Protein AF-A0A8J7N939-F1 (afdb_monomer)

Mean predicted aligned error: 22.47 Å

Radius of gyration: 41.06 Å; Cα contacts (8 Å, |Δi|>4): 136; chains: 1; bounding box: 97×60×114 Å

pLDDT: mean 75.66, std 13.56, range [35.19, 95.88]

Nearest PDB structures (foldseek):
  8to0-assembly1_z3  TM=2.662E-01  e=5.091E+00  Mus musculus

Secondary structure (DSSP, 8-state):
------HHHHHHHHH-THHHHHHHTT-STTHHHHHHHHHHHHH--S-HHHHHHHTTSHHHHHHHHHHHHHHHHHHHHHHHHHHHHHHHHHHHHHHHHHHHHHHHHHHHHHHHHTT-TTTTHHHHHHHHHHHHHHHHHHHHHHHTTS--SS--HHHHHHHHHHHHHHHHHHHHHHHHHHHHHHHHHHHHHHHHHHHHHHHHHHHHHHHHHHHHHHHHHHHHHHHHHHHHSS----------PPP---S----HHHHHHHHHHHHHHS-S-BPP-STTSTT-EETTEEHHHHHHHHTS---HHHHHT--HHHHHHHHHH-

Solvent-accessible surface area (backbone atoms only — not comparable to full-atom values): 18452 Å² total; per-residue (Å²): 122,86,78,81,62,55,68,57,39,52,53,50,28,73,75,41,61,72,49,50,58,47,62,74,67,57,68,53,92,58,52,69,54,54,44,37,52,50,50,31,68,74,62,71,49,93,48,58,72,60,42,56,58,55,48,69,40,68,66,57,39,50,52,50,48,53,59,52,49,53,54,47,54,53,50,52,51,54,41,52,52,52,54,51,48,52,53,50,54,51,50,52,51,53,50,50,54,51,50,5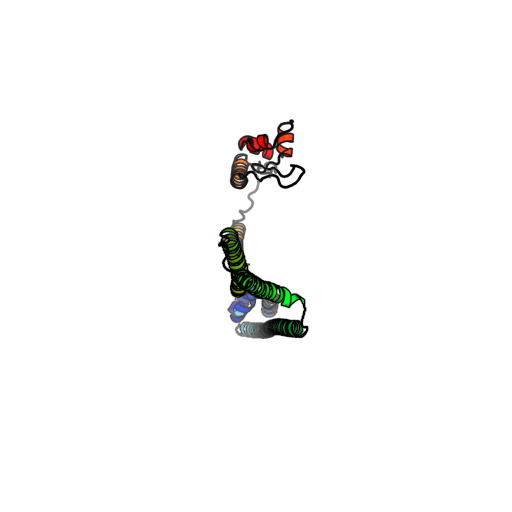0,54,50,51,54,52,50,51,51,53,48,53,63,70,58,62,53,78,72,77,44,49,68,56,51,55,50,49,50,51,53,53,49,48,54,48,53,50,51,51,54,55,57,64,65,71,59,80,96,73,73,85,52,62,65,55,56,49,50,49,53,51,51,52,49,55,48,51,54,57,49,50,52,53,51,47,50,57,57,46,53,65,50,48,50,58,52,47,52,50,50,50,51,48,51,53,51,50,52,53,49,52,54,54,50,51,55,49,52,52,51,50,52,54,53,51,51,43,51,54,51,49,56,51,52,50,57,62,68,69,50,80,82,73,79,88,77,82,89,75,86,82,77,79,93,70,89,64,78,72,81,50,69,69,58,52,51,57,52,52,53,55,51,37,67,73,31,56,66,66,49,78,69,72,64,99,77,62,81,58,30,35,38,57,80,43,39,53,68,59,52,19,63,73,70,74,44,94,64,51,78,68,60,44,72,69,58,48,73,69,58,52,49,51,56,63,69,77,104

Sequence (318 aa):
MPVILPPLVSLAVSLVPGLAKRLADRVLPGVEQKLTDTVQQVLGTDDVVVAEQKLQDPKVAAELRVRLAEIEVEADRVQAEADAKRRADELERFRAEIADMQQARSNMLDLVRAESPLAWGPVAVSLVVVVGFFGTLLYLIQLMRLPESQANTAVIQIVNIAVGALTAGFATVVSFWLGSSDGSRQKDRSAVQAQSAMAQVQAQSARVTREIVSEQTRQTAALLERVVAAPVAPAAATAEAPPITGVRPKDARQFGRCADLVFGQESAAVPLRGADGDGARHLGIPLKMLAAFRGVPVTPEGLQNLTRDEAREILRGN

Foldseek 3Di:
DPCPQQLLRVVLCVLPVLVVVLVVVVLDPCLSVVSQCLLCVLQVDSDNVSSVVSCVPVVSSVVSSVSSVVSSVVSVVSNVVVVVVVVVVVVVVVVVVVVVVVVVVVVVVVVVVVVDPVVCVLVVVLVCLVCVLVVVVVVLVVVVVPDDDDDPPVSVVVNVVVNVVSVVVNVVSVCCVVCVVVVVVVVVVVVVVVVVVVVVVVVVVVVVVVVVVVVVVVVVVVVVVVVVPPDPDPDDDDDDDDDDPPPPPPPVVVLVVVLVVLLVVQQDFDDDDDPPQQPTAHSNDTQVLVCVVVVHRADSVNRNVDDSVNVSVSVVVD

Structure (mmCIF, N/CA/C/O backbone):
data_AF-A0A8J7N939-F1
#
_entry.id   AF-A0A8J7N939-F1
#
loop_
_atom_site.group_PDB
_atom_site.id
_atom_site.type_symbol
_atom_site.label_atom_id
_atom_site.label_alt_id
_atom_site.label_comp_id
_atom_site.label_asym_id
_atom_site.label_entity_id
_atom_site.label_seq_id
_atom_site.pdbx_PDB_ins_code
_atom_site.Cartn_x
_atom_site.Cartn_y
_atom_site.Cartn_z
_atom_site.occupancy
_atom_site.B_iso_or_equiv
_atom_site.auth_seq_id
_atom_site.auth_comp_id
_atom_site.auth_asym_id
_atom_site.auth_atom_id
_atom_site.pdbx_PDB_model_num
ATOM 1 N N . MET A 1 1 ? -10.366 2.358 20.658 1.00 35.19 1 MET A N 1
ATOM 2 C CA . MET A 1 1 ? -11.220 2.903 21.737 1.00 35.19 1 MET A CA 1
ATOM 3 C C . MET A 1 1 ? -11.688 1.737 22.590 1.00 35.19 1 MET A C 1
ATOM 5 O O . MET A 1 1 ? -12.291 0.846 21.999 1.00 35.19 1 MET A O 1
ATOM 9 N N . PRO A 1 2 ? -11.384 1.669 23.900 1.00 41.50 2 PRO A N 1
ATOM 10 C CA . PRO A 1 2 ? -12.120 0.771 24.780 1.00 41.50 2 PRO A CA 1
ATOM 11 C C . PRO A 1 2 ? -13.587 1.185 24.696 1.00 41.50 2 PRO A C 1
ATOM 13 O O . PRO A 1 2 ? -13.912 2.361 24.859 1.00 41.50 2 PRO A O 1
ATOM 16 N N . VAL A 1 3 ? -14.453 0.247 24.332 1.00 51.00 3 VAL A N 1
ATOM 17 C CA . VAL A 1 3 ? -15.893 0.477 24.371 1.00 51.00 3 VAL A CA 1
ATOM 18 C C . VAL A 1 3 ? -16.251 0.416 25.850 1.00 51.00 3 VAL A C 1
ATOM 20 O O . VAL A 1 3 ? -16.326 -0.670 26.419 1.00 51.00 3 VAL A O 1
ATOM 23 N N . ILE A 1 4 ? -16.357 1.575 26.506 1.00 54.78 4 ILE A N 1
ATOM 24 C CA . ILE A 1 4 ? -17.028 1.655 27.806 1.00 54.78 4 ILE A CA 1
ATOM 25 C C . ILE A 1 4 ? -18.490 1.387 27.477 1.00 54.78 4 ILE A C 1
ATOM 27 O O . ILE A 1 4 ? -19.217 2.288 27.065 1.00 54.78 4 ILE A O 1
ATOM 31 N N . LEU A 1 5 ? -18.867 0.111 27.521 1.00 62.56 5 LEU A N 1
ATOM 32 C CA . LEU A 1 5 ? -20.237 -0.296 27.273 1.00 62.56 5 LEU A CA 1
ATOM 33 C C . LEU A 1 5 ? -21.099 0.361 28.356 1.00 62.56 5 LEU A C 1
ATOM 35 O O . LEU A 1 5 ? -20.757 0.253 29.539 1.00 62.56 5 LEU A O 1
ATOM 39 N N . PRO A 1 6 ? -22.195 1.041 27.983 1.00 75.69 6 PRO A N 1
ATOM 40 C CA . PRO A 1 6 ? -23.182 1.477 28.953 1.00 75.69 6 PRO A CA 1
ATOM 41 C C . PRO A 1 6 ? -23.594 0.272 29.803 1.00 75.69 6 PRO A C 1
ATOM 43 O O . PRO A 1 6 ? -23.661 -0.850 29.293 1.00 75.69 6 PRO A O 1
ATOM 46 N N . PRO A 1 7 ? -23.876 0.455 31.092 1.00 75.50 7 PRO A N 1
ATOM 47 C CA . PRO A 1 7 ? -23.962 -0.681 31.995 1.00 75.50 7 PRO A CA 1
ATOM 48 C C . PRO A 1 7 ? -25.229 -1.538 31.768 1.00 75.50 7 PRO A C 1
ATOM 50 O O . PRO A 1 7 ? -25.263 -2.716 32.117 1.00 75.50 7 PRO A O 1
ATOM 53 N N . LEU A 1 8 ? -26.238 -1.005 31.066 1.00 78.25 8 LEU A N 1
ATOM 54 C CA . LEU A 1 8 ? -27.363 -1.789 30.534 1.00 78.25 8 LEU A CA 1
ATOM 55 C C . LEU A 1 8 ? -26.964 -2.657 29.328 1.00 78.25 8 LEU A C 1
ATOM 57 O O . LEU A 1 8 ? -27.504 -3.744 29.127 1.00 78.25 8 LEU A O 1
ATOM 61 N N . VAL A 1 9 ? -25.979 -2.220 28.544 1.00 80.12 9 VAL A N 1
ATOM 62 C CA . VAL A 1 9 ? -25.457 -2.978 27.402 1.00 80.12 9 VAL A CA 1
ATOM 63 C C . VAL A 1 9 ? -24.594 -4.146 27.883 1.00 80.12 9 VAL A C 1
ATOM 65 O O . VAL A 1 9 ? -24.679 -5.228 27.309 1.00 80.12 9 VAL A O 1
ATOM 68 N N . SER A 1 10 ? -23.824 -3.995 28.969 1.00 80.62 10 SER A N 1
ATOM 69 C CA . SER A 1 10 ? -23.099 -5.134 29.561 1.00 80.62 10 SER A CA 1
ATOM 70 C C . SER A 1 10 ? -24.045 -6.209 30.101 1.00 80.62 10 SER A C 1
ATOM 72 O O . SER A 1 10 ? -23.761 -7.398 29.960 1.00 80.62 10 SER A O 1
ATOM 74 N N . LEU A 1 11 ? -25.193 -5.804 30.650 1.00 81.69 11 LEU A N 1
ATOM 75 C CA . LEU A 1 11 ? -26.256 -6.712 31.084 1.00 81.69 11 LEU A CA 1
ATOM 76 C C . LEU A 1 11 ? -26.935 -7.422 29.898 1.00 81.69 11 LEU A C 1
ATOM 78 O O . LEU A 1 11 ? -27.189 -8.622 29.950 1.00 81.69 11 LEU A O 1
ATOM 82 N N . ALA A 1 12 ? -27.178 -6.718 28.789 1.00 81.06 12 ALA A N 1
ATOM 83 C CA . ALA A 1 12 ? -27.702 -7.337 27.570 1.00 81.06 12 ALA A CA 1
ATOM 84 C C . ALA A 1 12 ? -26.728 -8.376 26.981 1.00 81.06 12 ALA A C 1
ATOM 86 O O . ALA A 1 12 ? -27.137 -9.464 26.575 1.00 81.06 12 ALA A O 1
ATOM 87 N N . VAL A 1 13 ? -25.429 -8.065 26.984 1.00 83.94 13 VAL A N 1
ATOM 88 C CA . VAL A 1 13 ? -24.365 -8.959 26.502 1.00 83.94 13 VAL A CA 1
ATOM 89 C C . VAL A 1 13 ? -24.198 -10.195 27.393 1.00 83.94 13 VAL A C 1
ATOM 91 O O . VAL A 1 13 ? -23.893 -11.270 26.881 1.00 83.94 13 VAL A O 1
ATOM 94 N N . SER A 1 14 ? -24.417 -10.088 28.707 1.00 84.25 14 SER A N 1
ATOM 95 C CA . SER A 1 14 ? -24.356 -11.257 29.596 1.00 84.25 14 SER A CA 1
ATOM 96 C C . SER A 1 14 ? -25.516 -12.233 29.361 1.00 84.25 14 SER A C 1
ATOM 98 O O . SER A 1 14 ? -25.345 -13.443 29.514 1.00 84.25 14 SER A O 1
ATOM 100 N N . LEU A 1 15 ? -26.679 -11.725 28.936 1.00 82.44 15 LEU A N 1
ATOM 101 C CA . LEU A 1 15 ? -27.858 -12.525 28.598 1.00 82.44 15 LEU A CA 1
ATOM 102 C C . LEU A 1 15 ? -27.782 -13.152 27.203 1.00 82.44 15 LEU A C 1
ATOM 104 O O . LEU A 1 15 ? -28.256 -14.274 27.024 1.00 82.44 15 LEU A O 1
ATOM 108 N N . VAL A 1 16 ? -27.198 -12.441 26.234 1.00 84.12 16 VAL A N 1
ATOM 109 C CA . VAL A 1 16 ? -27.000 -12.907 24.855 1.00 84.12 16 VAL A CA 1
ATOM 110 C C . VAL A 1 16 ? -25.541 -12.652 24.444 1.00 84.12 16 VAL A C 1
ATOM 112 O O . VAL A 1 16 ? -25.214 -11.585 23.915 1.00 84.12 16 VAL A O 1
ATOM 115 N N . PRO A 1 17 ? -24.635 -13.628 24.666 1.00 82.56 17 PRO A N 1
ATOM 116 C CA . PRO A 1 17 ? -23.195 -13.445 24.455 1.00 82.56 17 PRO A CA 1
ATOM 117 C C . PRO A 1 17 ? -22.797 -13.090 23.016 1.00 82.56 17 PRO A C 1
ATOM 119 O O . PRO A 1 17 ? -21.772 -12.438 22.806 1.00 82.56 17 PRO A O 1
ATOM 122 N N . GLY A 1 18 ? -23.596 -13.485 22.019 1.00 80.06 18 GLY A N 1
ATOM 123 C CA . GLY A 1 18 ? -23.342 -13.184 20.606 1.00 80.06 18 GLY A CA 1
ATOM 124 C C . GLY A 1 18 ? -23.318 -11.684 20.290 1.00 80.06 18 GLY A C 1
ATOM 125 O O . GLY A 1 18 ? -22.555 -11.243 19.424 1.00 80.06 18 GLY A O 1
ATOM 126 N N . LEU A 1 19 ? -24.020 -10.867 21.087 1.00 80.81 19 LEU A N 1
ATOM 127 C CA . LEU A 1 19 ? -24.010 -9.407 20.971 1.00 80.81 19 LEU A CA 1
ATOM 128 C C . LEU A 1 19 ? -22.619 -8.799 21.214 1.00 80.81 19 LEU A C 1
ATOM 130 O O . LEU A 1 19 ? -22.290 -7.787 20.593 1.00 80.81 19 LEU A O 1
ATOM 134 N N . ALA A 1 20 ? -21.769 -9.423 22.043 1.00 81.81 20 ALA A N 1
ATOM 135 C CA . ALA A 1 20 ? -20.416 -8.929 22.330 1.00 81.81 20 ALA A CA 1
ATOM 136 C C . ALA A 1 20 ? -19.574 -8.789 21.056 1.00 81.81 20 ALA A C 1
ATOM 138 O O . ALA A 1 20 ? -18.918 -7.770 20.832 1.00 81.81 20 ALA A O 1
ATOM 139 N N . LYS A 1 21 ? -19.617 -9.817 20.199 1.00 80.81 21 LYS A N 1
ATOM 140 C CA . LYS A 1 21 ? -18.877 -9.834 18.935 1.00 80.81 21 LYS A CA 1
ATOM 141 C C . LYS A 1 21 ? -19.398 -8.756 17.984 1.00 80.81 21 LYS A C 1
ATOM 143 O O . LYS A 1 21 ? -18.612 -8.064 17.351 1.00 80.81 21 LYS A O 1
ATOM 148 N N . ARG A 1 22 ? -20.717 -8.561 17.931 1.00 74.00 22 ARG A N 1
ATOM 149 C CA . ARG A 1 22 ? -21.366 -7.581 17.045 1.00 74.00 22 ARG A CA 1
ATOM 150 C C . ARG A 1 22 ? -21.085 -6.133 17.452 1.00 74.00 22 ARG A C 1
ATOM 152 O O . ARG A 1 22 ? -20.871 -5.286 16.584 1.00 74.00 22 ARG A O 1
ATOM 159 N N . LEU A 1 23 ? -21.025 -5.869 18.758 1.00 76.25 23 LEU A N 1
ATOM 160 C CA . LEU A 1 23 ? -20.581 -4.592 19.324 1.00 76.25 23 LEU A CA 1
ATOM 161 C C . LEU A 1 23 ? -19.107 -4.315 18.998 1.00 76.25 23 LEU A C 1
ATOM 163 O O . LEU A 1 23 ? -18.765 -3.209 18.581 1.00 76.25 23 LEU A O 1
ATOM 167 N N . ALA A 1 24 ? -18.242 -5.327 19.119 1.00 76.38 24 ALA A N 1
ATOM 168 C CA . ALA A 1 24 ? -16.825 -5.207 18.777 1.00 76.38 24 ALA A CA 1
ATOM 169 C C . ALA A 1 24 ? -16.600 -4.937 17.278 1.00 76.38 24 ALA A C 1
ATOM 171 O O . ALA A 1 24 ? -15.796 -4.075 16.921 1.00 76.38 24 ALA A O 1
ATOM 172 N N . ASP A 1 25 ? -17.357 -5.619 16.415 1.00 71.12 25 ASP A N 1
ATOM 173 C CA . ASP A 1 25 ? -17.264 -5.501 14.957 1.00 71.12 25 ASP A CA 1
ATOM 174 C C . ASP A 1 25 ? -17.929 -4.213 14.411 1.00 71.12 25 ASP A C 1
ATOM 176 O O . ASP A 1 25 ? -17.805 -3.918 13.221 1.00 71.12 25 ASP A O 1
ATOM 180 N N . ARG A 1 26 ? -18.607 -3.415 15.263 1.00 68.38 26 ARG A N 1
ATOM 181 C CA . ARG A 1 26 ? -19.351 -2.179 14.909 1.00 68.38 26 ARG A CA 1
ATOM 182 C C . ARG A 1 26 ? -20.254 -2.347 13.682 1.00 68.38 26 ARG A C 1
ATOM 184 O O . ARG A 1 26 ? -20.387 -1.440 12.862 1.00 68.38 26 ARG A O 1
ATOM 191 N N . VAL A 1 27 ? -20.878 -3.516 13.577 1.00 62.31 27 VAL A N 1
ATOM 192 C CA . VAL A 1 27 ? -21.676 -3.955 12.420 1.00 62.31 27 VAL A CA 1
ATOM 193 C C . VAL A 1 27 ? -22.812 -2.984 12.085 1.00 62.31 27 VAL A C 1
ATOM 195 O O . VAL A 1 27 ? -23.183 -2.832 10.925 1.00 62.31 27 VAL A O 1
ATOM 198 N N . LEU A 1 28 ? -23.348 -2.291 13.093 1.00 59.81 28 LEU A N 1
ATOM 199 C CA . LEU A 1 28 ? -24.475 -1.377 12.953 1.00 59.81 28 LEU A CA 1
ATOM 200 C C . LEU A 1 28 ? -24.256 -0.099 13.778 1.00 59.81 28 LEU A C 1
ATOM 202 O O . LEU A 1 28 ? -24.051 -0.186 14.995 1.00 59.81 28 LEU A O 1
ATOM 206 N N . PRO A 1 29 ? -24.366 1.095 13.170 1.00 64.75 29 PRO A N 1
ATOM 207 C CA . PRO A 1 29 ? -24.448 2.333 13.931 1.00 64.75 29 PRO A CA 1
ATOM 208 C C . PRO A 1 29 ? -25.732 2.326 14.775 1.00 64.75 29 PRO A C 1
ATOM 210 O O . PRO A 1 29 ? -26.828 2.127 14.256 1.00 64.75 29 PRO A O 1
ATOM 213 N N . GLY A 1 30 ? -25.592 2.518 16.088 1.00 71.38 30 GLY A N 1
ATOM 214 C CA . GLY A 1 30 ? -26.727 2.623 17.012 1.00 71.38 30 GLY A CA 1
ATOM 215 C C . GLY A 1 30 ? -27.229 1.310 17.628 1.00 71.38 30 GLY A C 1
ATOM 216 O O . GLY A 1 30 ? -28.260 1.338 18.294 1.00 71.38 30 GLY A O 1
ATOM 217 N N . VAL A 1 31 ? -26.528 0.174 17.477 1.00 77.62 31 VAL A N 1
ATOM 218 C CA . VAL A 1 31 ? -26.878 -1.060 18.225 1.00 77.62 31 VAL A CA 1
ATOM 219 C C . VAL A 1 31 ? -26.795 -0.857 19.734 1.00 77.62 31 VAL A C 1
ATOM 221 O O . VAL A 1 31 ? -27.669 -1.329 20.446 1.00 77.62 31 VAL A O 1
ATOM 224 N N . GLU A 1 32 ? -25.817 -0.096 20.223 1.00 78.62 32 GLU A N 1
ATOM 225 C CA . GLU A 1 32 ? -25.712 0.269 21.646 1.00 78.62 32 GLU A CA 1
ATOM 226 C C . GLU A 1 32 ? -26.971 0.987 22.145 1.00 78.62 32 GLU A C 1
ATOM 228 O O . GLU A 1 32 ? -27.490 0.668 23.215 1.00 78.62 32 GLU A O 1
ATOM 233 N N . GLN A 1 33 ? -27.498 1.911 21.338 1.00 83.00 33 GLN A N 1
ATOM 234 C CA . GLN A 1 33 ? -28.706 2.657 21.666 1.00 83.00 33 GLN A CA 1
ATOM 235 C C . GLN A 1 33 ? -29.937 1.754 21.617 1.00 83.00 33 GLN A C 1
ATOM 237 O O . GLN A 1 33 ? -30.667 1.688 22.593 1.00 83.00 33 GLN A O 1
ATOM 242 N N . LYS A 1 34 ? -30.093 0.943 20.561 1.00 83.00 34 LYS A N 1
ATOM 243 C CA . LYS A 1 34 ? -31.185 -0.041 20.472 1.00 83.00 34 LYS A CA 1
ATOM 244 C C . LYS A 1 34 ? -31.180 -1.039 21.631 1.00 83.00 34 LYS A C 1
ATOM 246 O O . LYS A 1 34 ? -32.246 -1.398 22.124 1.00 83.00 34 LYS A O 1
ATOM 251 N N . LEU A 1 35 ? -30.003 -1.495 22.064 1.00 84.88 35 LEU A N 1
ATOM 252 C CA . LEU A 1 35 ? -29.858 -2.384 23.218 1.00 84.88 35 LEU A CA 1
ATOM 253 C C . LEU A 1 35 ? -30.269 -1.676 24.509 1.00 84.88 35 LEU A C 1
ATOM 255 O O . LEU A 1 35 ? -31.043 -2.232 25.280 1.00 84.88 35 LEU A O 1
ATOM 259 N N . THR A 1 36 ? -29.805 -0.444 24.710 1.00 84.62 36 THR A N 1
ATOM 260 C CA . THR A 1 36 ? -30.164 0.380 25.874 1.00 84.62 36 THR A CA 1
ATOM 261 C C . THR A 1 36 ? -31.672 0.636 25.923 1.00 84.62 36 THR A C 1
ATOM 263 O O . THR A 1 36 ? -32.301 0.335 26.933 1.00 84.62 36 THR A O 1
ATOM 266 N N . ASP A 1 37 ? -32.265 1.066 24.808 1.00 86.50 37 ASP A N 1
ATOM 267 C CA . ASP A 1 37 ? -33.699 1.336 24.677 1.00 86.50 37 ASP A CA 1
ATOM 268 C C . ASP A 1 37 ? -34.533 0.073 24.939 1.00 86.50 37 ASP A C 1
ATOM 270 O O . ASP A 1 37 ? -35.549 0.125 25.624 1.00 86.50 37 ASP A O 1
ATOM 274 N N . THR A 1 38 ? -34.093 -1.087 24.440 1.00 85.88 38 THR A N 1
ATOM 275 C CA . THR A 1 38 ? -34.804 -2.364 24.629 1.00 85.88 38 THR A CA 1
ATOM 276 C C . THR A 1 38 ? -34.747 -2.831 26.081 1.00 85.88 38 THR A C 1
ATOM 278 O O . THR A 1 38 ? -35.760 -3.260 26.634 1.00 85.88 38 THR A O 1
ATOM 281 N N . VAL A 1 39 ? -33.581 -2.723 26.726 1.00 85.25 39 VAL A N 1
ATOM 282 C CA . VAL A 1 39 ? -33.421 -3.061 28.148 1.00 85.25 39 VAL A CA 1
ATOM 283 C C . VAL A 1 39 ? -34.257 -2.117 29.016 1.00 85.25 39 VAL A C 1
ATOM 285 O O . VAL A 1 39 ? -34.980 -2.582 29.897 1.00 85.25 39 VAL A O 1
ATOM 288 N N . GLN A 1 40 ? -34.240 -0.815 28.727 1.00 86.69 40 GLN A N 1
ATOM 289 C CA . GLN A 1 40 ? -35.037 0.186 29.434 1.00 86.69 40 GLN A CA 1
ATOM 290 C C . GLN A 1 40 ? -36.544 -0.009 29.199 1.00 86.69 40 GLN A C 1
ATOM 292 O O . GLN A 1 40 ? -37.331 0.135 30.131 1.00 86.69 40 GLN A O 1
ATOM 297 N N . GLN A 1 41 ? -36.964 -0.399 27.993 1.00 87.19 41 GLN A N 1
ATOM 298 C CA . GLN A 1 41 ? -38.369 -0.648 27.661 1.00 87.19 41 GLN A CA 1
ATOM 299 C C . GLN A 1 41 ? -38.936 -1.872 28.392 1.00 87.19 41 GLN A C 1
ATOM 301 O O . GLN A 1 41 ? -40.087 -1.840 28.822 1.00 87.19 41 GLN A O 1
ATOM 306 N N . VAL A 1 42 ? -38.146 -2.940 28.541 1.00 84.62 42 VAL A N 1
ATOM 307 C CA . VAL A 1 42 ? -38.587 -4.177 29.210 1.00 84.62 42 VAL A CA 1
ATOM 308 C C . VAL A 1 42 ? -38.468 -4.068 30.732 1.00 84.62 42 VAL A C 1
ATOM 310 O O . VAL A 1 42 ? -39.352 -4.519 31.457 1.00 84.62 42 VAL A O 1
ATOM 313 N N . LEU A 1 43 ? -37.397 -3.453 31.244 1.00 84.44 43 LEU A N 1
ATOM 314 C CA . LEU A 1 43 ? -37.143 -3.368 32.686 1.00 84.44 43 LEU A CA 1
ATOM 315 C C . LEU A 1 43 ? -37.692 -2.083 33.320 1.00 84.44 43 LEU A C 1
ATOM 317 O O . LEU A 1 43 ? -37.858 -2.036 34.539 1.00 84.44 43 LEU A O 1
ATOM 321 N N . GLY A 1 44 ? -38.002 -1.046 32.540 1.00 83.69 44 GLY A N 1
ATOM 322 C CA . GLY A 1 44 ? -38.549 0.228 33.019 1.00 83.69 44 GLY A CA 1
ATOM 323 C C . GLY A 1 44 ? -37.626 0.962 33.994 1.00 83.69 44 GLY A C 1
ATOM 324 O O . GLY A 1 44 ? -38.105 1.600 34.930 1.00 83.69 44 GLY A O 1
ATOM 325 N N . THR A 1 45 ? -36.311 0.777 33.877 1.00 81.50 45 THR A N 1
ATOM 326 C CA . THR A 1 45 ? -35.318 1.389 34.764 1.00 81.50 45 THR A CA 1
ATOM 327 C C . THR A 1 45 ? -33.990 1.579 34.043 1.00 81.50 45 THR A C 1
ATOM 329 O O . THR A 1 45 ? -33.641 0.781 33.174 1.00 81.50 45 THR A O 1
ATOM 332 N N . ASP A 1 46 ? -33.264 2.618 34.451 1.00 78.25 46 ASP A N 1
ATOM 333 C CA . ASP A 1 46 ? -31.909 2.931 33.986 1.00 78.25 46 ASP A CA 1
ATOM 334 C C . ASP A 1 46 ? -30.823 2.447 34.952 1.00 78.25 46 ASP A C 1
ATOM 336 O O . ASP A 1 46 ? -29.631 2.525 34.656 1.00 78.25 46 ASP A O 1
ATOM 340 N N . ASP A 1 47 ? -31.236 1.942 36.118 1.00 79.62 47 ASP A N 1
ATOM 341 C CA . ASP A 1 47 ? -30.337 1.469 37.159 1.00 79.62 47 ASP A CA 1
ATOM 342 C C . ASP A 1 47 ? -30.085 -0.034 37.010 1.00 79.62 47 ASP A C 1
ATOM 344 O O . ASP A 1 47 ? -31.002 -0.858 37.011 1.00 79.62 47 ASP A O 1
ATOM 348 N N . VAL A 1 48 ? -28.809 -0.388 36.914 1.00 78.12 48 VAL A N 1
ATOM 349 C CA . VAL A 1 48 ? -28.297 -1.747 36.719 1.00 78.12 48 VAL A CA 1
ATOM 350 C C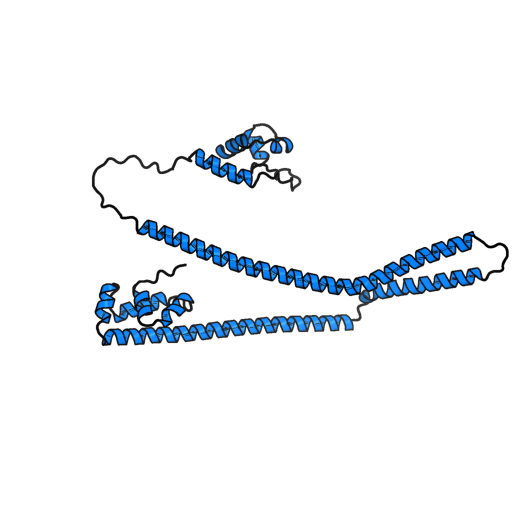 . VAL A 1 48 ? -28.661 -2.649 37.890 1.00 78.12 48 VAL A C 1
ATOM 352 O O . VAL A 1 48 ? -29.033 -3.801 37.688 1.00 78.12 48 VAL A O 1
ATOM 355 N N . VAL A 1 49 ? -28.600 -2.126 39.115 1.00 81.38 49 VAL A N 1
ATOM 356 C CA . VAL A 1 49 ? -28.874 -2.914 40.323 1.00 81.38 49 VAL A CA 1
ATOM 357 C C . VAL A 1 49 ? -30.362 -3.263 40.387 1.00 81.38 49 VAL A C 1
ATOM 359 O O . VAL A 1 49 ? -30.742 -4.382 40.731 1.00 81.38 49 VAL A O 1
ATOM 362 N N . VAL A 1 50 ? -31.220 -2.320 39.988 1.00 81.81 50 VAL A N 1
ATOM 363 C CA . VAL A 1 50 ? -32.674 -2.524 39.902 1.00 81.81 50 VAL A CA 1
ATOM 364 C C . VAL A 1 50 ? -33.028 -3.439 38.725 1.00 81.81 50 VAL A C 1
ATOM 366 O O . VAL A 1 50 ? -33.927 -4.275 38.835 1.00 81.81 50 VAL A O 1
ATOM 369 N N . ALA A 1 51 ? -32.307 -3.321 37.610 1.00 80.81 51 ALA A N 1
ATOM 370 C CA . ALA A 1 51 ? -32.447 -4.185 36.445 1.00 80.81 51 ALA A CA 1
ATOM 371 C C . ALA A 1 51 ? -32.118 -5.654 36.773 1.00 80.81 51 ALA A C 1
ATOM 373 O O . ALA A 1 51 ? -32.904 -6.542 36.441 1.00 80.81 51 ALA A O 1
ATOM 374 N N . GLU A 1 52 ? -31.018 -5.918 37.486 1.00 81.69 52 GLU A N 1
ATOM 375 C CA . GLU A 1 52 ? -30.634 -7.265 37.935 1.00 81.69 52 GLU A CA 1
ATOM 376 C C . GLU A 1 52 ? -31.663 -7.885 38.886 1.00 81.69 52 GLU A C 1
ATOM 378 O O . GLU A 1 52 ? -31.961 -9.076 38.787 1.00 81.69 52 GLU A O 1
ATOM 383 N N . GLN A 1 53 ? -32.262 -7.085 39.772 1.00 83.94 53 GLN A N 1
ATOM 384 C CA . GLN A 1 53 ? -33.338 -7.555 40.648 1.00 83.94 53 GLN A CA 1
ATOM 385 C C . GLN A 1 53 ? -34.598 -7.931 39.860 1.00 83.94 53 GLN A C 1
ATOM 387 O O . GLN A 1 53 ? -35.190 -8.978 40.115 1.00 83.94 53 GLN A O 1
ATOM 392 N N . LYS A 1 54 ? -34.989 -7.128 38.864 1.00 82.88 54 LYS A N 1
ATOM 393 C CA . LYS A 1 54 ? -36.134 -7.438 37.987 1.00 82.88 54 LYS A CA 1
ATOM 394 C C . LYS A 1 54 ? -35.891 -8.672 37.113 1.00 82.88 54 LYS A C 1
ATOM 396 O O . LYS A 1 54 ? -36.834 -9.393 36.801 1.00 82.88 54 LYS A O 1
ATOM 401 N N . LEU A 1 55 ? -34.635 -8.955 36.773 1.00 83.88 55 LEU A N 1
ATOM 402 C CA . LEU A 1 55 ? -34.224 -10.151 36.032 1.00 83.88 55 LEU A CA 1
ATOM 403 C C . LEU A 1 55 ? -34.274 -11.450 36.846 1.00 83.88 55 LEU A C 1
ATOM 405 O O . LEU A 1 55 ? -34.136 -12.527 36.264 1.00 83.88 55 LEU A O 1
ATOM 409 N N . GLN A 1 56 ? -34.501 -11.379 38.161 1.00 86.31 56 GLN A N 1
ATOM 410 C CA . GLN A 1 56 ? -34.779 -12.572 38.966 1.00 86.31 56 GLN A CA 1
ATOM 411 C C . GLN A 1 56 ? -36.151 -13.180 38.640 1.00 86.31 56 GLN A C 1
ATOM 413 O O . GLN A 1 56 ? -36.358 -14.367 38.893 1.00 8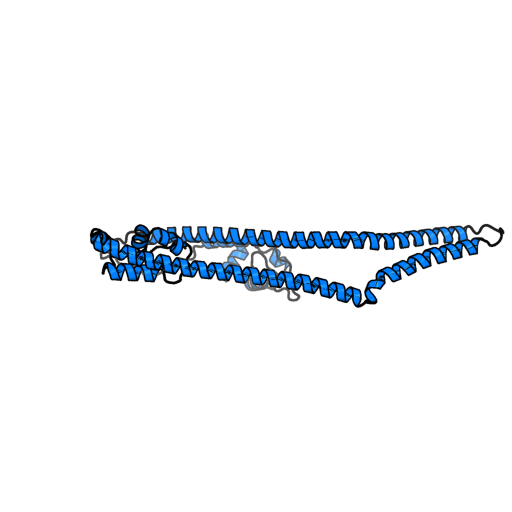6.31 56 GLN A O 1
ATOM 418 N N . ASP A 1 57 ? -37.072 -12.406 38.048 1.00 89.19 57 ASP A N 1
ATOM 419 C CA . ASP A 1 57 ? -38.317 -12.951 37.511 1.00 89.19 57 ASP A CA 1
ATOM 420 C C . ASP A 1 57 ? -38.034 -13.705 36.194 1.00 89.19 57 ASP A C 1
ATOM 422 O O . ASP A 1 57 ? -37.627 -13.093 35.194 1.00 89.19 57 ASP A O 1
ATOM 426 N N . PRO A 1 58 ? -38.279 -15.030 36.139 1.00 87.25 58 PRO A N 1
ATOM 427 C CA . PRO A 1 58 ? -38.022 -15.826 34.944 1.00 87.25 58 PRO A CA 1
ATOM 428 C C . PRO A 1 58 ? -38.835 -15.372 33.723 1.00 87.25 58 PRO A C 1
ATOM 430 O O . PRO A 1 58 ? -38.390 -15.594 32.596 1.00 87.25 58 PRO A O 1
ATOM 433 N N . LYS A 1 59 ? -40.000 -14.733 33.909 1.00 89.50 59 LYS A N 1
ATOM 434 C CA . LYS A 1 59 ? -40.829 -14.239 32.797 1.00 89.50 59 LYS A CA 1
ATOM 435 C C . LYS A 1 59 ? -40.218 -13.003 32.144 1.00 89.50 59 LYS A C 1
ATOM 437 O O . LYS A 1 59 ? -40.098 -12.964 30.923 1.00 89.50 59 LYS A O 1
ATOM 442 N N . VAL A 1 60 ? -39.774 -12.042 32.954 1.00 87.81 60 VAL A N 1
ATOM 443 C CA . VAL A 1 60 ? -39.129 -10.806 32.481 1.00 87.81 60 VAL A CA 1
ATOM 444 C C . VAL A 1 60 ? -37.789 -11.125 31.814 1.00 87.81 60 VAL A C 1
ATOM 446 O O . VAL A 1 60 ? -37.481 -10.608 30.740 1.00 87.81 60 VAL A O 1
ATOM 449 N N . ALA A 1 61 ? -37.017 -12.052 32.391 1.00 85.50 61 ALA A N 1
ATOM 450 C CA . ALA A 1 61 ? -35.773 -12.523 31.790 1.00 85.50 61 ALA A CA 1
ATOM 451 C C . ALA A 1 61 ? -35.989 -13.238 30.445 1.00 85.50 61 ALA A C 1
ATOM 453 O O . ALA A 1 61 ? -35.177 -13.090 29.531 1.00 85.50 61 ALA A O 1
ATOM 454 N N . ALA A 1 62 ? -37.068 -14.016 30.301 1.00 86.56 62 ALA A N 1
ATOM 455 C CA . ALA A 1 62 ? -37.405 -14.670 29.039 1.00 86.56 62 ALA A CA 1
ATOM 456 C C . ALA A 1 62 ? -37.821 -13.658 27.959 1.00 86.56 62 ALA A C 1
ATOM 458 O O . ALA A 1 62 ? -37.330 -13.747 26.835 1.00 86.56 62 ALA A O 1
ATOM 459 N N . GLU A 1 63 ? -38.659 -12.673 28.297 1.00 89.19 63 GLU A N 1
ATOM 460 C CA . GLU A 1 63 ? -39.073 -11.620 27.360 1.00 89.19 63 GLU A CA 1
ATOM 461 C C . GLU A 1 63 ? -37.878 -10.799 26.861 1.00 89.19 63 GLU A C 1
ATOM 463 O O . GLU A 1 63 ? -37.723 -10.596 25.653 1.00 89.19 63 GLU A O 1
ATOM 468 N N . LEU A 1 64 ? -36.985 -10.390 27.771 1.00 89.38 64 LEU A N 1
ATOM 469 C CA . LEU A 1 64 ? -35.793 -9.636 27.394 1.00 89.38 64 LEU A CA 1
ATOM 470 C C . LEU A 1 64 ? -34.879 -10.453 26.470 1.00 89.38 64 LEU A C 1
ATOM 472 O O . LEU A 1 64 ? -34.390 -9.926 25.475 1.00 89.38 64 LEU A O 1
ATOM 476 N N . ARG A 1 65 ? -34.681 -11.750 26.744 1.00 87.81 65 ARG A N 1
ATOM 477 C CA . ARG A 1 65 ? -33.869 -12.623 25.879 1.00 87.81 65 ARG A CA 1
ATOM 478 C C . ARG A 1 65 ? -34.427 -12.732 24.464 1.00 87.81 65 ARG A C 1
ATOM 480 O O . ARG A 1 65 ? -33.643 -12.698 23.523 1.00 87.81 65 ARG A O 1
ATOM 487 N N . VAL A 1 66 ? -35.747 -12.843 24.306 1.00 91.19 66 VAL A N 1
ATOM 488 C CA . VAL A 1 66 ? -36.378 -12.915 22.977 1.00 91.19 66 VAL A CA 1
ATOM 489 C C . VAL A 1 66 ? -36.131 -11.624 22.197 1.00 91.19 66 VAL A C 1
ATOM 491 O O . VAL A 1 66 ? -35.638 -11.677 21.073 1.00 91.19 66 VAL A O 1
ATOM 494 N N . ARG A 1 67 ? -36.367 -10.464 22.819 1.00 89.12 67 ARG A N 1
ATOM 495 C CA . ARG A 1 67 ? -36.138 -9.150 22.191 1.00 89.12 67 ARG A CA 1
ATOM 496 C C . ARG A 1 67 ? -34.672 -8.937 21.802 1.00 89.12 67 ARG A C 1
ATOM 498 O O . ARG A 1 67 ? -34.378 -8.421 20.729 1.00 89.12 67 ARG A O 1
ATOM 505 N N . LEU A 1 68 ? -33.742 -9.346 22.664 1.00 89.31 68 LEU A N 1
ATOM 506 C CA . LEU A 1 68 ? -32.307 -9.255 22.388 1.00 89.31 68 LEU A CA 1
ATOM 507 C C . LEU A 1 68 ? -31.868 -10.210 21.264 1.00 89.31 68 LEU A C 1
ATOM 509 O O . LEU A 1 68 ? -31.034 -9.830 20.444 1.00 89.31 68 LEU A O 1
ATOM 513 N N . ALA A 1 69 ? -32.453 -11.408 21.184 1.00 88.50 69 ALA A N 1
ATOM 514 C CA . ALA A 1 69 ? -32.186 -12.360 20.106 1.00 88.50 69 ALA A CA 1
ATOM 515 C C . ALA A 1 69 ? -32.698 -11.861 18.741 1.00 88.50 69 ALA A C 1
ATOM 517 O O . ALA A 1 69 ? -32.033 -12.054 17.727 1.00 88.50 69 ALA A O 1
ATOM 518 N N . GLU A 1 70 ? -33.836 -11.163 18.692 1.00 89.00 70 GLU A N 1
ATOM 519 C CA . GLU A 1 70 ? -34.323 -10.519 17.459 1.00 89.00 70 GLU A CA 1
ATOM 520 C C . GLU A 1 70 ? -33.341 -9.455 16.941 1.00 89.00 70 GLU A C 1
ATOM 522 O O . GLU A 1 70 ? -33.076 -9.374 15.738 1.00 89.00 70 GLU A O 1
ATOM 527 N N . ILE A 1 71 ? -32.749 -8.671 17.849 1.00 87.25 71 ILE A N 1
ATOM 528 C CA . ILE A 1 71 ? -31.725 -7.671 17.508 1.00 87.25 71 ILE A CA 1
ATOM 529 C C . ILE A 1 71 ? -30.463 -8.345 16.959 1.00 87.25 71 ILE A C 1
ATOM 531 O O . ILE A 1 71 ? -29.863 -7.836 16.010 1.00 87.25 71 ILE A O 1
ATOM 535 N N . GLU A 1 72 ? -30.065 -9.486 17.525 1.00 85.38 72 GLU A N 1
ATOM 536 C CA . GLU A 1 72 ? -28.932 -10.272 17.029 1.00 85.38 72 GLU A CA 1
ATOM 537 C C . GLU A 1 72 ? -29.177 -10.774 15.599 1.00 85.38 72 GLU A C 1
ATOM 539 O O . GLU A 1 72 ? -28.329 -10.581 14.730 1.00 85.38 72 GLU A O 1
ATOM 544 N N . VAL A 1 73 ? -30.356 -11.331 15.316 1.00 88.75 73 VAL A N 1
ATOM 545 C CA . VAL A 1 73 ? -30.699 -11.829 13.972 1.00 88.75 73 VAL A CA 1
ATOM 546 C C . VAL A 1 73 ? -30.680 -10.709 12.925 1.00 88.75 73 VAL A C 1
ATOM 548 O O . VAL A 1 73 ? -30.162 -10.903 11.822 1.00 88.75 73 VAL A O 1
ATOM 551 N N . GLU A 1 74 ? -31.193 -9.520 13.250 1.00 86.69 74 GLU A N 1
ATOM 552 C CA . GLU A 1 74 ? -31.127 -8.380 12.325 1.00 86.69 74 GLU A CA 1
ATOM 553 C C . GLU A 1 74 ? -29.678 -7.916 12.107 1.00 86.69 74 GLU A C 1
ATOM 555 O O . GLU A 1 74 ? -29.286 -7.603 10.980 1.00 86.69 74 GLU A O 1
ATOM 560 N N . ALA A 1 75 ? -28.852 -7.923 13.159 1.00 85.00 75 ALA A N 1
ATOM 561 C CA . ALA A 1 75 ? -27.432 -7.604 13.042 1.00 85.00 75 ALA A CA 1
ATOM 562 C C . ALA A 1 75 ? -26.674 -8.592 12.150 1.00 85.00 75 ALA A C 1
ATOM 564 O O . ALA A 1 75 ? -25.832 -8.185 11.344 1.00 85.00 75 ALA A O 1
ATOM 565 N N . ASP A 1 76 ? -27.011 -9.873 12.241 1.00 84.50 76 ASP A N 1
ATOM 566 C CA . ASP A 1 76 ? -26.441 -10.929 11.414 1.00 84.50 76 ASP A CA 1
ATOM 567 C C . ASP A 1 76 ? -26.785 -10.742 9.936 1.00 84.50 76 ASP A C 1
ATOM 569 O O . ASP A 1 76 ? -25.909 -10.863 9.072 1.00 84.50 76 ASP A O 1
ATOM 573 N N . ARG A 1 77 ? -28.038 -10.384 9.642 1.00 88.12 77 ARG A N 1
ATOM 574 C CA . ARG A 1 77 ? -28.492 -10.130 8.273 1.00 88.12 77 ARG A CA 1
ATOM 575 C C . ARG A 1 77 ? -27.755 -8.949 7.646 1.00 88.12 77 ARG A C 1
ATOM 577 O O . ARG A 1 77 ? -27.230 -9.072 6.540 1.00 88.12 77 ARG A O 1
ATOM 584 N N . VAL A 1 78 ? -27.647 -7.837 8.372 1.00 87.38 78 VAL A N 1
ATOM 585 C CA . VAL A 1 78 ? -26.949 -6.635 7.891 1.00 87.38 78 VAL A CA 1
ATOM 586 C C . VAL A 1 78 ? -25.462 -6.909 7.656 1.00 87.38 78 VAL A C 1
ATOM 588 O O . VAL A 1 78 ? -24.913 -6.483 6.637 1.00 87.38 78 VAL A O 1
ATOM 591 N N . GLN A 1 79 ? -24.811 -7.670 8.540 1.00 84.81 79 GLN A N 1
ATOM 592 C CA . GLN A 1 79 ? -23.416 -8.065 8.341 1.00 84.81 79 GLN A CA 1
ATOM 593 C C . GLN A 1 79 ? -23.242 -8.927 7.087 1.00 84.81 79 GLN A C 1
ATOM 595 O O . GLN A 1 79 ? -22.338 -8.680 6.289 1.00 84.81 79 GLN A O 1
ATOM 600 N N . ALA A 1 80 ? -24.109 -9.924 6.895 1.00 88.69 80 ALA A N 1
ATOM 601 C CA . ALA A 1 80 ? -24.040 -10.813 5.742 1.00 88.69 80 ALA A CA 1
ATOM 602 C C . ALA A 1 80 ? -24.202 -10.046 4.419 1.00 88.69 80 ALA A C 1
ATOM 604 O O . ALA A 1 80 ? -23.479 -10.318 3.457 1.00 88.69 80 ALA A O 1
ATOM 605 N N . GLU A 1 81 ? -25.097 -9.056 4.375 1.00 90.12 81 GLU A N 1
ATOM 606 C CA . GLU A 1 81 ? -25.266 -8.169 3.221 1.00 90.12 81 GLU A CA 1
ATOM 607 C C . GLU A 1 81 ? -24.042 -7.277 2.982 1.00 90.12 81 GLU A C 1
ATOM 609 O O . GLU A 1 81 ? -23.605 -7.120 1.839 1.00 90.12 81 GLU A O 1
ATOM 614 N N . ALA A 1 82 ? -23.455 -6.714 4.041 1.00 88.06 82 ALA A N 1
ATOM 615 C CA . ALA A 1 82 ? -22.244 -5.905 3.937 1.00 88.06 82 ALA A CA 1
ATOM 616 C C . ALA A 1 82 ? -21.055 -6.727 3.410 1.00 88.06 82 ALA A C 1
ATOM 618 O O . ALA A 1 82 ? -20.334 -6.277 2.518 1.00 88.06 82 ALA A O 1
ATOM 619 N N . ASP A 1 83 ? -20.882 -7.953 3.901 1.00 88.12 83 ASP A N 1
ATOM 620 C CA . ASP A 1 83 ? -19.826 -8.860 3.448 1.00 88.12 83 ASP A CA 1
ATOM 621 C C . ASP A 1 83 ? -20.080 -9.378 2.022 1.00 88.12 83 ASP A C 1
ATOM 623 O O . ASP A 1 83 ? -19.140 -9.588 1.251 1.00 88.12 83 ASP A O 1
ATOM 627 N N . ALA A 1 84 ? -21.342 -9.558 1.622 1.00 93.00 84 ALA A N 1
ATOM 628 C CA . ALA A 1 84 ? -21.695 -9.860 0.237 1.00 93.00 84 ALA A CA 1
ATOM 629 C C . ALA A 1 84 ? -21.346 -8.699 -0.708 1.00 93.00 84 ALA A C 1
ATOM 631 O O . ALA A 1 84 ? -20.735 -8.938 -1.749 1.00 93.00 84 ALA A O 1
ATOM 632 N N . LYS A 1 85 ? -21.658 -7.453 -0.326 1.00 93.75 85 LYS A N 1
ATOM 633 C CA . LYS A 1 85 ? -21.296 -6.253 -1.099 1.00 93.75 85 LYS A CA 1
ATOM 634 C C . LYS A 1 85 ? -19.786 -6.093 -1.231 1.00 93.75 85 LYS A C 1
ATOM 636 O O . LYS A 1 85 ? -19.299 -5.944 -2.341 1.00 93.75 85 LYS A O 1
ATOM 641 N N . ARG A 1 86 ? -19.034 -6.239 -0.135 1.00 90.69 86 ARG A N 1
ATOM 642 C CA . ARG A 1 86 ? -17.561 -6.185 -0.168 1.00 90.69 86 ARG A CA 1
ATOM 643 C C . ARG A 1 86 ? -16.972 -7.191 -1.155 1.00 90.69 86 ARG A C 1
ATOM 645 O O . ARG A 1 86 ? -16.123 -6.829 -1.960 1.00 90.69 86 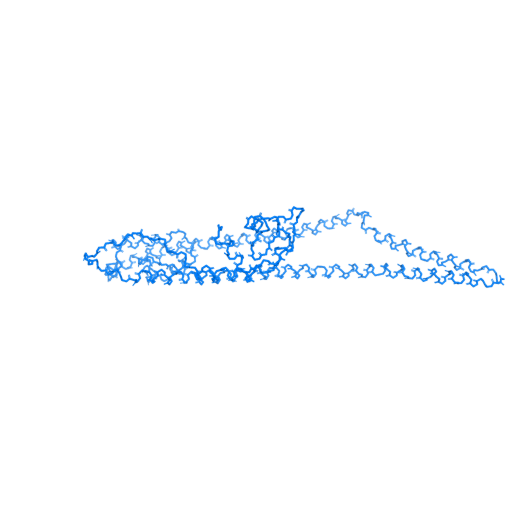ARG A O 1
ATOM 652 N N . ARG A 1 87 ? -17.462 -8.435 -1.139 1.00 93.69 87 ARG A N 1
ATOM 653 C CA . ARG A 1 87 ? -17.024 -9.467 -2.092 1.00 93.69 87 ARG A CA 1
ATOM 654 C C . ARG A 1 87 ? -17.403 -9.136 -3.536 1.00 93.69 87 ARG A C 1
ATOM 656 O O . ARG A 1 87 ? -16.630 -9.437 -4.442 1.00 93.69 87 ARG A O 1
ATOM 663 N N . ALA A 1 88 ? -18.570 -8.537 -3.765 1.00 95.25 88 ALA A N 1
ATOM 664 C CA . ALA A 1 88 ? -18.982 -8.096 -5.095 1.00 95.25 88 ALA A CA 1
ATOM 665 C C . ALA A 1 88 ? -18.072 -6.973 -5.623 1.00 95.25 88 ALA A C 1
ATOM 667 O O . ALA A 1 88 ? -17.583 -7.081 -6.746 1.00 95.25 88 ALA A O 1
ATOM 668 N N . ASP A 1 89 ? -17.767 -5.976 -4.790 1.00 94.81 89 ASP A N 1
ATOM 669 C CA . ASP A 1 89 ? -16.868 -4.869 -5.135 1.00 94.81 89 ASP A CA 1
ATOM 670 C C . ASP A 1 89 ? -15.444 -5.374 -5.428 1.00 94.81 89 ASP A C 1
ATOM 672 O O . ASP A 1 89 ? -14.791 -4.924 -6.371 1.00 94.81 89 ASP A O 1
ATOM 676 N N . GLU A 1 90 ? -14.948 -6.337 -4.644 1.00 93.94 90 GLU A N 1
ATOM 677 C CA . GLU A 1 90 ? -13.656 -6.990 -4.889 1.00 93.94 90 GLU A CA 1
ATOM 678 C C . GLU A 1 90 ? -13.642 -7.725 -6.235 1.00 93.94 90 GLU A C 1
ATOM 680 O O . GLU A 1 90 ? -12.705 -7.563 -7.018 1.00 93.94 90 GLU A O 1
ATOM 685 N N . LEU A 1 91 ? -14.691 -8.492 -6.544 1.00 95.88 91 LEU A N 1
ATOM 686 C CA . LEU A 1 91 ? -14.823 -9.183 -7.828 1.00 95.88 91 LEU A CA 1
ATOM 687 C C . LEU A 1 91 ? -14.899 -8.208 -9.006 1.00 95.88 91 LEU A C 1
ATOM 689 O O . LEU A 1 91 ? -14.328 -8.485 -10.060 1.00 95.88 91 LEU A O 1
ATOM 693 N N . GLU A 1 92 ? -15.593 -7.083 -8.848 1.00 95.25 92 GLU A N 1
ATOM 694 C CA . GLU A 1 92 ? -15.680 -6.049 -9.877 1.00 95.25 92 GLU A CA 1
ATOM 695 C C . GLU A 1 92 ? -14.315 -5.409 -10.141 1.00 95.25 92 GLU A C 1
ATOM 697 O O . GLU A 1 92 ? -13.909 -5.294 -11.298 1.00 95.25 92 GLU A O 1
ATOM 702 N N . ARG A 1 93 ? -13.550 -5.100 -9.085 1.00 93.06 93 ARG A N 1
ATOM 703 C CA . ARG A 1 93 ? -12.169 -4.607 -9.212 1.00 93.06 93 ARG A CA 1
ATOM 704 C C . ARG A 1 93 ? -11.270 -5.608 -9.927 1.00 93.06 93 ARG A C 1
ATOM 706 O O . ARG A 1 93 ? -10.603 -5.236 -10.886 1.00 93.06 93 ARG A O 1
ATOM 713 N N . PHE A 1 94 ? -11.309 -6.882 -9.534 1.00 92.38 94 PHE A N 1
ATOM 714 C CA . PHE A 1 94 ? -10.537 -7.924 -10.216 1.00 92.38 94 PHE A CA 1
ATOM 715 C C . PHE A 1 94 ? -10.926 -8.065 -11.690 1.00 92.38 94 PHE A C 1
ATOM 717 O O . PHE A 1 94 ? -10.061 -8.240 -12.546 1.00 92.38 94 PHE A O 1
ATOM 724 N N . ARG A 1 95 ? -12.220 -7.975 -12.019 1.00 94.19 95 ARG A N 1
ATOM 725 C CA . ARG A 1 95 ? -12.679 -7.999 -13.415 1.00 94.19 95 ARG A CA 1
ATOM 726 C C . ARG A 1 95 ? -12.171 -6.795 -14.200 1.00 94.19 95 ARG A C 1
ATOM 728 O O . ARG A 1 95 ? -11.741 -6.982 -15.335 1.00 94.19 95 ARG A O 1
ATOM 735 N N . ALA A 1 96 ? -12.192 -5.601 -13.610 1.00 91.81 96 ALA A N 1
ATOM 736 C CA . ALA A 1 96 ? -11.670 -4.392 -14.236 1.00 91.81 96 ALA A CA 1
ATOM 737 C C . ALA A 1 96 ? -10.156 -4.492 -14.491 1.00 91.81 96 ALA A C 1
ATOM 739 O O . ALA A 1 96 ? -9.709 -4.186 -15.592 1.00 91.81 96 ALA A O 1
ATOM 740 N N . GLU A 1 97 ? -9.380 -5.005 -13.532 1.00 90.38 97 GLU A N 1
ATOM 741 C CA . GLU A 1 97 ? -7.938 -5.241 -13.703 1.00 90.38 97 GLU A CA 1
ATOM 742 C C . GLU A 1 97 ? -7.644 -6.265 -14.808 1.00 90.38 97 GLU A C 1
ATOM 744 O O . GLU A 1 97 ? -6.760 -6.056 -15.640 1.00 90.38 97 GLU A O 1
ATOM 749 N N . ILE A 1 98 ? -8.400 -7.368 -14.863 1.00 93.50 98 IL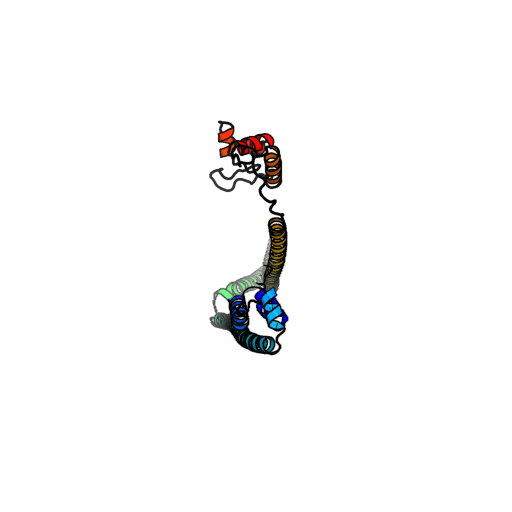E A N 1
ATOM 750 C CA . ILE A 1 98 ? -8.254 -8.364 -15.934 1.00 93.50 98 ILE A CA 1
ATOM 751 C C . ILE A 1 98 ? -8.604 -7.752 -17.293 1.00 93.50 98 ILE A C 1
ATOM 753 O O . ILE A 1 98 ? -7.884 -7.993 -18.264 1.00 93.50 98 ILE A O 1
ATOM 757 N N . ALA A 1 99 ? -9.684 -6.972 -17.374 1.00 89.38 99 ALA A N 1
ATOM 758 C CA . ALA A 1 99 ? -10.086 -6.295 -18.602 1.00 89.38 99 ALA A CA 1
ATOM 759 C C . ALA A 1 99 ? -9.008 -5.306 -19.073 1.00 89.38 99 ALA A C 1
ATOM 761 O O . ALA A 1 99 ? -8.651 -5.320 -20.249 1.00 89.38 99 ALA A O 1
ATOM 762 N N . ASP A 1 100 ? -8.422 -4.530 -18.160 1.00 84.81 100 ASP A N 1
ATOM 763 C CA . ASP A 1 100 ? -7.326 -3.605 -18.462 1.00 84.81 100 ASP A CA 1
ATOM 764 C C . ASP A 1 100 ? -6.081 -4.345 -18.985 1.00 84.81 100 ASP A C 1
ATOM 766 O O . ASP A 1 100 ? -5.531 -3.997 -20.032 1.00 84.81 100 ASP A O 1
ATOM 770 N N . MET A 1 101 ? -5.692 -5.459 -18.353 1.00 82.00 101 MET A N 1
ATOM 771 C CA . MET A 1 101 ? -4.588 -6.295 -18.846 1.00 82.00 101 MET A CA 1
ATOM 772 C C . MET A 1 101 ? -4.871 -6.901 -20.226 1.00 82.00 101 MET A C 1
ATOM 774 O O . MET A 1 101 ? -3.963 -7.014 -21.056 1.00 82.00 101 MET A O 1
ATOM 778 N N . GLN A 1 102 ? -6.110 -7.325 -20.484 1.00 84.44 102 GLN A N 1
ATOM 779 C CA . GLN A 1 102 ? -6.513 -7.843 -21.791 1.00 84.44 102 GLN A CA 1
ATOM 780 C C . GLN A 1 102 ? -6.471 -6.746 -22.859 1.00 84.44 102 GLN A C 1
ATOM 782 O O . GLN A 1 102 ? -5.944 -6.991 -23.946 1.00 84.44 102 GLN A O 1
ATOM 787 N N . GLN A 1 103 ? -6.931 -5.537 -22.531 1.00 82.62 103 GLN A N 1
ATOM 788 C CA . GLN A 1 103 ? -6.899 -4.376 -23.416 1.00 82.62 103 GLN A CA 1
ATOM 789 C C . GLN A 1 103 ? -5.463 -3.911 -23.709 1.00 82.62 103 GLN A C 1
ATOM 791 O O . GLN A 1 103 ? -5.121 -3.611 -24.851 1.00 82.62 103 GLN A O 1
ATOM 796 N N . ALA A 1 104 ? -4.573 -3.921 -22.715 1.00 71.62 104 ALA A N 1
ATOM 797 C CA . ALA A 1 104 ? -3.155 -3.630 -22.923 1.00 71.62 104 ALA A CA 1
ATOM 798 C C . ALA A 1 104 ? -2.501 -4.645 -23.879 1.00 71.62 104 ALA A C 1
ATOM 800 O O . ALA A 1 104 ? -1.735 -4.265 -24.769 1.00 71.62 104 ALA A O 1
ATOM 801 N N . ARG A 1 105 ? -2.843 -5.937 -23.753 1.00 77.62 105 ARG A N 1
ATOM 802 C CA . ARG A 1 105 ? -2.363 -6.989 -24.666 1.00 77.62 105 ARG A CA 1
ATOM 803 C C . ARG A 1 105 ? -2.930 -6.843 -26.078 1.00 77.62 105 ARG A C 1
ATOM 805 O O . ARG A 1 105 ? -2.177 -7.029 -27.032 1.00 77.62 105 ARG A O 1
ATOM 812 N N . SER A 1 106 ? -4.210 -6.499 -26.235 1.00 74.56 106 SER A N 1
ATOM 813 C CA . SER A 1 106 ? -4.796 -6.264 -27.562 1.00 74.56 106 SER A CA 1
ATOM 814 C C . SER A 1 106 ? -4.187 -5.037 -28.232 1.00 74.56 106 SER A C 1
ATOM 816 O O . SER A 1 106 ? -3.799 -5.119 -29.390 1.00 74.56 106 SER A O 1
ATOM 818 N N . ASN A 1 107 ? -3.983 -3.950 -27.486 1.00 71.12 107 ASN A N 1
ATOM 819 C CA . ASN A 1 107 ? -3.334 -2.744 -27.996 1.00 71.12 107 ASN A CA 1
ATOM 820 C C . ASN A 1 107 ? -1.883 -3.017 -28.415 1.00 71.12 107 ASN A C 1
ATOM 822 O O . ASN A 1 107 ? -1.423 -2.477 -29.415 1.00 71.12 107 ASN A O 1
ATOM 826 N N . MET A 1 108 ? -1.160 -3.884 -27.696 1.00 64.75 108 MET A N 1
ATOM 827 C CA . MET A 1 108 ? 0.193 -4.292 -28.082 1.00 64.75 108 MET A CA 1
ATOM 828 C C . MET A 1 108 ? 0.197 -5.128 -29.369 1.00 64.75 108 MET A C 1
ATOM 830 O O . MET A 1 108 ? 1.045 -4.913 -30.231 1.00 64.75 108 MET A O 1
ATOM 834 N N . LEU A 1 109 ? -0.766 -6.040 -29.538 1.00 71.44 109 LEU A N 1
ATOM 835 C CA . LEU A 1 109 ? -0.936 -6.790 -30.788 1.00 71.44 109 LEU A CA 1
ATOM 836 C C . LEU A 1 109 ? -1.334 -5.876 -31.951 1.00 71.44 109 LEU A C 1
ATOM 838 O O . LEU A 1 109 ? -0.845 -6.070 -33.061 1.00 71.44 109 LEU A O 1
ATOM 842 N N . ASP A 1 110 ? -2.161 -4.865 -31.701 1.00 66.69 110 ASP A N 1
ATOM 843 C CA . ASP A 1 110 ? -2.556 -3.888 -32.712 1.00 66.69 110 ASP A CA 1
ATOM 844 C C . ASP A 1 110 ? -1.415 -2.929 -33.065 1.00 66.69 110 ASP A C 1
ATOM 846 O O . ASP A 1 110 ? -1.261 -2.595 -34.232 1.00 66.69 110 ASP A O 1
ATOM 850 N N . LEU A 1 111 ? -0.535 -2.573 -32.124 1.00 60.56 111 LEU A N 1
ATOM 851 C CA . LEU A 1 111 ? 0.699 -1.819 -32.394 1.00 60.56 111 LEU A CA 1
ATOM 852 C C . LEU A 1 111 ? 1.725 -2.634 -33.198 1.00 60.56 111 LEU A C 1
ATOM 854 O O . LEU A 1 111 ? 2.423 -2.081 -34.047 1.00 60.56 111 LEU A O 1
ATOM 858 N N . VAL A 1 112 ? 1.805 -3.947 -32.958 1.00 61.41 112 VAL A N 1
ATOM 859 C CA . VAL A 1 112 ? 2.631 -4.871 -33.754 1.00 61.41 112 VAL A CA 1
ATOM 860 C C . VAL A 1 112 ? 2.039 -5.061 -35.155 1.00 61.41 112 VAL A C 1
ATOM 862 O O . VAL A 1 112 ? 2.787 -5.080 -36.130 1.00 61.41 112 VAL A O 1
ATOM 865 N N . ARG A 1 113 ? 0.706 -5.140 -35.282 1.00 57.69 113 ARG A N 1
ATOM 866 C CA . ARG A 1 113 ? -0.001 -5.176 -36.578 1.00 57.69 113 ARG A CA 1
ATOM 867 C C . ARG A 1 113 ? 0.037 -3.846 -37.324 1.00 57.69 113 ARG A C 1
ATOM 869 O O . ARG A 1 113 ? 0.001 -3.855 -38.545 1.00 57.69 113 ARG A O 1
ATOM 876 N N . ALA A 1 114 ? 0.126 -2.728 -36.609 1.00 59.84 114 ALA A N 1
ATOM 877 C CA . ALA A 1 114 ? 0.236 -1.390 -37.181 1.00 59.84 114 ALA A CA 1
ATOM 878 C C . ALA A 1 114 ? 1.624 -1.097 -37.778 1.00 59.84 114 ALA A C 1
ATOM 880 O O . ALA A 1 114 ? 1.851 0.025 -38.221 1.00 59.84 114 ALA A O 1
ATOM 881 N N . GLU A 1 115 ? 2.537 -2.082 -37.783 1.00 51.00 115 GLU A N 1
ATOM 882 C CA . GLU A 1 115 ? 3.783 -2.085 -38.559 1.00 51.00 115 GLU A CA 1
ATOM 883 C C . GLU A 1 115 ? 4.538 -0.745 -38.465 1.00 51.00 115 GLU A C 1
ATOM 885 O O . GLU A 1 115 ? 4.908 -0.131 -39.463 1.00 51.00 115 GLU A O 1
ATOM 890 N N . SER A 1 116 ? 4.710 -0.226 -37.238 1.00 57.56 116 SER A N 1
ATOM 891 C CA . SER A 1 116 ? 5.271 1.117 -37.073 1.00 57.56 116 SER A CA 1
ATOM 892 C C . SER A 1 116 ? 6.729 1.159 -37.582 1.00 57.56 116 SER A C 1
ATOM 894 O O . SER A 1 116 ? 7.574 0.389 -37.102 1.00 57.56 116 SER A O 1
ATOM 896 N N . PRO A 1 117 ? 7.078 2.073 -38.507 1.00 55.38 117 PRO A N 1
ATOM 897 C CA . PRO A 1 117 ? 8.409 2.131 -39.124 1.00 55.38 117 PRO A CA 1
ATOM 898 C C . PRO A 1 117 ? 9.533 2.524 -38.144 1.00 55.38 117 PRO A C 1
ATOM 900 O O . PRO A 1 117 ? 10.712 2.399 -38.465 1.00 55.38 117 PRO A O 1
ATOM 903 N N . LEU A 1 118 ? 9.192 2.954 -36.924 1.00 55.34 118 LEU A N 1
ATOM 904 C CA . LEU A 1 118 ? 10.142 3.285 -35.854 1.00 55.34 118 LEU A CA 1
ATOM 905 C C . LEU A 1 118 ? 10.708 2.054 -35.127 1.00 55.34 118 LEU A C 1
ATOM 907 O O . LEU A 1 118 ? 11.825 2.121 -34.613 1.00 55.34 118 LEU A O 1
ATOM 911 N N . ALA A 1 119 ? 9.999 0.919 -35.118 1.00 58.75 119 ALA A N 1
ATOM 912 C CA . ALA A 1 119 ? 10.479 -0.317 -34.485 1.00 58.75 119 ALA A CA 1
ATOM 913 C C . ALA A 1 119 ? 11.677 -0.940 -35.227 1.00 58.75 119 ALA A C 1
ATOM 915 O O . ALA A 1 119 ? 12.472 -1.679 -34.646 1.00 58.75 119 ALA A O 1
ATOM 916 N N . TRP A 1 120 ? 11.839 -0.596 -36.505 1.00 63.50 120 TRP A N 1
ATOM 917 C CA . TRP A 1 120 ? 12.926 -1.073 -37.354 1.00 63.50 120 TRP A CA 1
ATOM 918 C C . TRP A 1 120 ? 14.208 -0.249 -37.231 1.00 63.50 120 TRP A C 1
ATOM 920 O O . TRP A 1 120 ? 15.219 -0.656 -37.792 1.00 63.50 120 TRP A O 1
ATOM 930 N N . GLY A 1 121 ? 14.218 0.865 -36.488 1.00 69.44 121 GLY A N 1
ATOM 931 C CA . GLY A 1 121 ? 15.396 1.731 -36.350 1.00 69.44 121 GLY A CA 1
ATOM 932 C C . GLY A 1 121 ? 16.669 0.970 -35.945 1.00 69.44 121 GLY A C 1
ATOM 933 O O . GLY A 1 121 ? 17.660 1.016 -36.677 1.00 69.44 121 GLY A O 1
ATOM 934 N N . PRO A 1 122 ? 16.654 0.191 -34.848 1.00 68.19 122 PRO A N 1
ATOM 935 C CA . PRO A 1 122 ? 17.818 -0.594 -34.442 1.00 68.19 122 PRO A CA 1
ATOM 936 C C . PRO A 1 122 ? 18.188 -1.708 -35.431 1.00 68.19 122 PRO A C 1
ATOM 938 O O . PRO A 1 122 ? 19.371 -1.978 -35.640 1.00 68.19 122 PRO A O 1
ATOM 941 N N . VAL A 1 123 ? 17.198 -2.333 -36.077 1.00 74.81 123 VAL A N 1
ATOM 942 C CA . VAL A 1 123 ? 17.408 -3.385 -37.091 1.00 74.81 123 VAL A CA 1
ATOM 943 C C . VAL A 1 123 ? 18.069 -2.804 -38.342 1.00 74.81 123 VAL A C 1
ATOM 945 O O . VAL A 1 123 ? 19.049 -3.359 -38.828 1.00 74.81 123 VAL A O 1
ATOM 948 N N . ALA A 1 124 ? 17.595 -1.654 -38.819 1.00 72.75 124 ALA A N 1
ATOM 949 C CA . ALA A 1 124 ? 18.132 -0.949 -39.976 1.00 72.75 124 ALA A CA 1
ATOM 950 C C . ALA A 1 124 ? 19.569 -0.471 -39.729 1.00 72.75 124 ALA A C 1
ATOM 952 O O . ALA A 1 124 ? 20.438 -0.704 -40.565 1.00 72.75 124 ALA A O 1
ATOM 953 N N . VAL A 1 125 ? 19.853 0.120 -38.562 1.00 74.12 125 VAL A N 1
ATOM 954 C CA . VAL A 1 125 ? 21.221 0.530 -38.192 1.00 74.12 125 VAL A CA 1
ATOM 955 C C . VAL A 1 125 ? 22.149 -0.685 -38.111 1.00 74.12 125 VAL A C 1
ATOM 957 O O . VAL A 1 125 ? 23.259 -0.645 -38.635 1.00 74.12 125 VAL A O 1
ATOM 960 N N . SER A 1 126 ? 21.685 -1.794 -37.530 1.00 70.62 126 SER A N 1
ATOM 961 C CA . SER A 1 126 ? 22.472 -3.033 -37.449 1.00 70.62 126 SER A CA 1
ATOM 962 C C . SER A 1 126 ? 22.754 -3.622 -38.832 1.00 70.62 126 SER A C 1
ATOM 964 O O . SER A 1 126 ? 23.882 -4.024 -39.109 1.00 70.62 126 SER A O 1
ATOM 966 N N . LEU A 1 127 ? 21.761 -3.620 -39.726 1.00 80.94 127 LEU A N 1
ATOM 967 C CA . LEU A 1 127 ? 21.915 -4.073 -41.107 1.00 80.94 127 LEU A CA 1
ATOM 968 C C . LEU A 1 127 ? 22.934 -3.208 -41.861 1.00 80.94 127 LEU A C 1
ATOM 970 O O . LEU A 1 127 ? 23.806 -3.745 -42.537 1.00 80.94 127 LEU A O 1
ATOM 974 N N . VAL A 1 128 ? 22.867 -1.883 -41.704 1.00 81.94 128 VAL A N 1
ATOM 975 C CA . VAL A 1 128 ? 23.820 -0.943 -42.312 1.00 81.94 128 VAL A CA 1
ATOM 976 C C . VAL A 1 128 ? 25.241 -1.196 -41.811 1.00 81.94 128 VAL A C 1
ATOM 978 O O . VAL A 1 128 ? 26.163 -1.229 -42.622 1.00 81.94 128 VAL A O 1
ATOM 981 N N . VAL A 1 129 ? 25.437 -1.428 -40.509 1.00 78.50 129 VAL A N 1
ATOM 982 C CA . VAL A 1 129 ? 26.768 -1.722 -39.949 1.00 78.50 129 VAL A CA 1
ATOM 983 C C . VAL A 1 129 ? 27.302 -3.063 -40.455 1.00 78.50 129 VAL A C 1
ATOM 985 O O . VAL A 1 129 ? 28.464 -3.136 -40.841 1.00 78.50 129 VAL A O 1
ATOM 988 N N . VAL A 1 130 ? 26.474 -4.109 -40.522 1.00 79.75 130 VAL A N 1
ATOM 989 C CA . VAL A 1 130 ? 26.886 -5.432 -41.026 1.00 79.75 130 VAL A CA 1
ATOM 990 C C . VAL A 1 130 ? 27.213 -5.380 -42.521 1.00 79.75 130 VAL A C 1
ATOM 992 O O . VAL A 1 130 ? 28.278 -5.833 -42.938 1.00 79.75 130 VAL A O 1
ATOM 995 N N . VAL A 1 131 ? 26.340 -4.789 -43.338 1.00 85.00 131 VAL A N 1
ATOM 996 C CA . VAL A 1 131 ? 26.573 -4.637 -44.784 1.00 85.00 131 VAL A CA 1
ATOM 997 C C . VAL A 1 131 ? 27.779 -3.732 -45.046 1.00 85.00 131 VAL A C 1
ATOM 999 O O . VAL A 1 131 ? 28.607 -4.055 -45.895 1.00 85.00 131 VAL A O 1
ATOM 1002 N N . GLY A 1 132 ? 27.933 -2.645 -44.287 1.00 82.38 132 GLY A N 1
ATOM 1003 C CA . GLY A 1 132 ? 29.098 -1.764 -44.349 1.00 82.38 132 GLY A CA 1
ATOM 1004 C C . GLY A 1 132 ? 30.395 -2.474 -43.957 1.00 82.38 132 GLY A C 1
ATOM 1005 O O . GLY A 1 132 ? 31.403 -2.319 -44.644 1.00 82.38 132 GLY A O 1
ATOM 1006 N N . PHE A 1 133 ? 30.368 -3.310 -42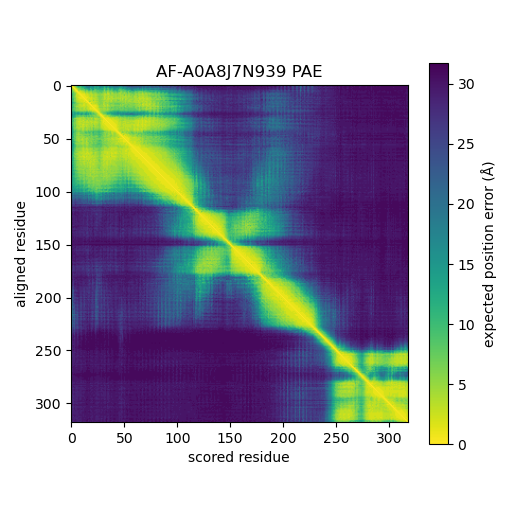.915 1.00 79.06 133 PHE A N 1
ATOM 1007 C CA . PHE A 1 133 ? 31.499 -4.132 -42.479 1.00 79.06 133 PHE A CA 1
ATOM 1008 C C . PHE A 1 133 ? 31.954 -5.087 -43.586 1.00 79.06 133 PHE A C 1
ATOM 1010 O O . PHE A 1 133 ? 33.109 -5.049 -44.005 1.00 79.06 133 PHE A O 1
ATOM 1017 N N . PHE A 1 134 ? 31.044 -5.908 -44.114 1.00 80.25 134 PHE A N 1
ATOM 1018 C CA . PHE A 1 134 ? 31.398 -6.875 -45.155 1.00 80.25 134 PHE A CA 1
ATOM 1019 C C . PHE A 1 134 ? 31.724 -6.201 -46.491 1.00 80.25 134 PHE A C 1
ATOM 1021 O O . PHE A 1 134 ? 32.625 -6.654 -47.194 1.00 80.25 134 PHE A O 1
ATOM 1028 N N . GLY A 1 135 ? 31.051 -5.098 -46.829 1.00 84.50 135 GLY A N 1
ATOM 1029 C CA . GLY A 1 135 ? 31.319 -4.320 -48.038 1.00 84.50 135 GLY A CA 1
ATOM 1030 C C . GLY A 1 135 ? 32.699 -3.665 -48.020 1.00 84.50 135 GLY A C 1
ATOM 1031 O O . GLY A 1 135 ? 33.449 -3.789 -48.986 1.00 84.50 135 GLY A O 1
ATOM 1032 N N . THR A 1 136 ? 33.076 -3.027 -46.908 1.00 77.94 136 THR A N 1
ATOM 1033 C CA . THR A 1 136 ? 34.417 -2.439 -46.750 1.00 77.94 136 THR A CA 1
ATOM 1034 C C . THR A 1 136 ? 35.501 -3.512 -46.718 1.00 77.94 136 THR A C 1
ATOM 1036 O O . THR A 1 136 ? 36.514 -3.356 -47.398 1.00 77.94 136 THR A O 1
ATOM 1039 N N . LEU A 1 137 ? 35.274 -4.635 -46.027 1.00 75.88 137 LEU A N 1
ATOM 1040 C CA . LEU A 1 137 ? 36.195 -5.774 -46.015 1.00 75.88 137 LEU A CA 1
ATOM 1041 C C . LEU A 1 137 ? 36.417 -6.344 -47.428 1.00 75.88 137 LEU A C 1
ATOM 1043 O O . LEU A 1 137 ? 37.558 -6.528 -47.847 1.00 75.88 137 LEU A O 1
ATOM 1047 N N . LEU A 1 138 ? 35.343 -6.581 -48.190 1.00 81.38 138 LEU A N 1
ATOM 1048 C CA . LEU A 1 138 ? 35.422 -7.072 -49.571 1.00 81.38 138 LEU A CA 1
ATOM 1049 C C . LEU A 1 138 ? 36.120 -6.074 -50.500 1.00 81.38 138 LEU A C 1
ATOM 1051 O O . LEU A 1 138 ? 36.921 -6.486 -51.340 1.00 81.38 138 LEU A O 1
ATOM 1055 N N . TYR A 1 139 ? 35.854 -4.776 -50.332 1.00 81.75 139 TYR A N 1
ATOM 1056 C CA . TYR A 1 139 ? 36.511 -3.711 -51.088 1.00 81.75 139 TYR A CA 1
ATOM 1057 C C . TYR A 1 139 ? 38.023 -3.670 -50.821 1.00 81.75 139 TYR A C 1
ATOM 1059 O O . TYR A 1 139 ? 38.815 -3.655 -51.762 1.00 81.75 139 TYR A O 1
ATOM 1067 N N . LEU A 1 140 ? 38.440 -3.744 -49.552 1.00 72.81 140 LEU A N 1
ATOM 1068 C CA . LEU A 1 140 ? 39.851 -3.811 -49.152 1.00 72.81 140 LEU A CA 1
ATOM 1069 C C . LEU A 1 140 ? 40.547 -5.073 -49.691 1.00 72.81 140 LEU A C 1
ATOM 1071 O O . LEU A 1 140 ? 41.675 -4.990 -50.174 1.00 72.81 140 LEU A O 1
ATOM 1075 N N . ILE A 1 141 ? 39.872 -6.228 -49.674 1.00 73.50 141 ILE A N 1
ATOM 1076 C CA . ILE A 1 141 ? 40.399 -7.482 -50.237 1.00 73.50 141 ILE A CA 1
ATOM 1077 C C . ILE A 1 141 ? 40.557 -7.388 -51.761 1.00 73.50 141 ILE A C 1
ATOM 1079 O O . ILE A 1 141 ? 41.567 -7.849 -52.291 1.00 73.50 141 ILE A O 1
ATOM 1083 N N . GLN A 1 142 ? 39.599 -6.790 -52.480 1.00 76.25 142 GLN A N 1
ATOM 1084 C CA . GLN A 1 142 ? 39.743 -6.552 -53.922 1.00 76.25 142 GLN A CA 1
ATOM 1085 C C . GLN A 1 142 ? 40.895 -5.592 -54.232 1.00 76.25 142 GLN A C 1
ATOM 1087 O O . GLN A 1 142 ? 41.650 -5.845 -55.168 1.00 76.25 142 GLN A O 1
ATOM 1092 N N . LEU A 1 143 ? 41.059 -4.529 -53.443 1.00 69.12 143 LEU A N 1
ATOM 1093 C CA . LEU A 1 143 ? 42.121 -3.542 -53.638 1.00 69.12 143 LEU A CA 1
ATOM 1094 C C . LEU A 1 143 ? 43.521 -4.140 -53.391 1.00 69.12 143 LEU A C 1
ATOM 1096 O O . LEU A 1 143 ? 44.481 -3.748 -54.047 1.00 69.12 143 LEU A O 1
ATOM 1100 N N . MET A 1 144 ? 43.632 -5.147 -52.516 1.00 62.66 144 MET A N 1
ATOM 1101 C CA . MET A 1 144 ? 44.865 -5.921 -52.306 1.00 62.66 144 MET A CA 1
ATOM 1102 C C . MET A 1 144 ? 45.178 -6.946 -53.414 1.00 62.66 144 MET A C 1
ATOM 1104 O O . MET A 1 144 ? 46.253 -7.535 -53.386 1.00 62.66 144 MET A O 1
ATOM 1108 N N . ARG A 1 145 ? 44.300 -7.164 -54.408 1.00 63.41 145 ARG A N 1
ATOM 1109 C CA . ARG A 1 145 ? 44.591 -8.037 -55.571 1.00 63.41 145 ARG A CA 1
ATOM 1110 C C . ARG A 1 145 ? 45.408 -7.351 -56.682 1.00 63.41 145 ARG A C 1
ATOM 1112 O O . ARG A 1 145 ? 45.595 -7.944 -57.742 1.00 63.41 145 ARG A O 1
ATOM 1119 N N . LEU A 1 146 ? 45.871 -6.117 -56.476 1.00 57.06 146 LEU A N 1
ATOM 1120 C CA . LEU A 1 146 ? 46.742 -5.399 -57.416 1.00 57.06 146 LEU A CA 1
ATOM 1121 C C . LEU A 1 146 ? 48.205 -5.894 -57.305 1.00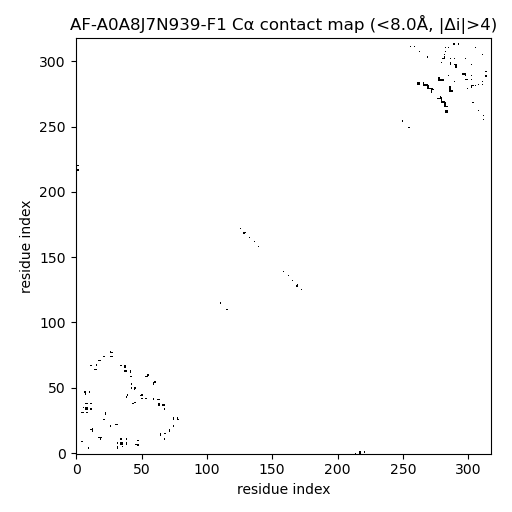 57.06 146 LEU A C 1
ATOM 1123 O O . LEU A 1 146 ? 48.627 -6.284 -56.218 1.00 57.06 146 LEU A O 1
ATOM 1127 N N . PRO A 1 147 ? 48.967 -5.936 -58.418 1.00 53.84 147 PRO A N 1
ATOM 1128 C CA . PRO A 1 147 ? 50.168 -6.767 -58.546 1.00 53.84 147 PRO A CA 1
ATOM 1129 C C . PRO A 1 147 ? 51.339 -6.321 -57.654 1.00 53.84 147 PRO A C 1
ATOM 1131 O O . PRO A 1 147 ? 51.547 -5.132 -57.421 1.00 53.84 147 PRO A O 1
ATOM 1134 N N . GLU A 1 148 ? 52.109 -7.316 -57.196 1.00 58.62 148 GLU A N 1
ATOM 1135 C CA . GLU A 1 148 ? 53.240 -7.266 -56.253 1.00 58.62 148 GLU A CA 1
ATOM 1136 C C . GLU A 1 148 ? 54.432 -6.376 -56.672 1.00 58.62 148 GLU A C 1
ATOM 1138 O O . GLU A 1 148 ? 55.551 -6.854 -56.865 1.00 58.62 148 GLU A O 1
ATOM 1143 N N . SER A 1 149 ? 54.266 -5.059 -56.767 1.00 54.09 149 SER A N 1
ATOM 1144 C CA . SER A 1 149 ? 55.424 -4.159 -56.799 1.00 54.09 149 SER A CA 1
ATOM 1145 C C . SER A 1 149 ? 55.400 -3.217 -55.603 1.00 54.09 149 SER A C 1
ATOM 1147 O O . SER A 1 149 ? 54.690 -2.216 -55.597 1.00 54.09 149 SER A O 1
ATOM 1149 N N . GLN A 1 150 ? 56.227 -3.568 -54.616 1.00 52.38 150 GLN A N 1
ATOM 1150 C CA . GLN A 1 150 ? 56.469 -2.881 -53.346 1.00 52.38 150 GLN A CA 1
ATOM 1151 C C . GLN A 1 150 ? 55.285 -2.929 -52.379 1.00 52.38 150 GLN A C 1
ATOM 1153 O O . GLN A 1 150 ? 54.375 -2.106 -52.400 1.00 52.38 150 GLN A O 1
ATOM 1158 N N . ALA A 1 151 ? 55.350 -3.935 -51.504 1.00 56.31 151 ALA A N 1
ATOM 1159 C CA . ALA A 1 151 ? 54.493 -4.126 -50.349 1.00 56.31 151 ALA A CA 1
ATOM 1160 C C . ALA A 1 151 ? 54.294 -2.802 -49.597 1.00 56.31 151 ALA A C 1
ATOM 1162 O O . ALA A 1 15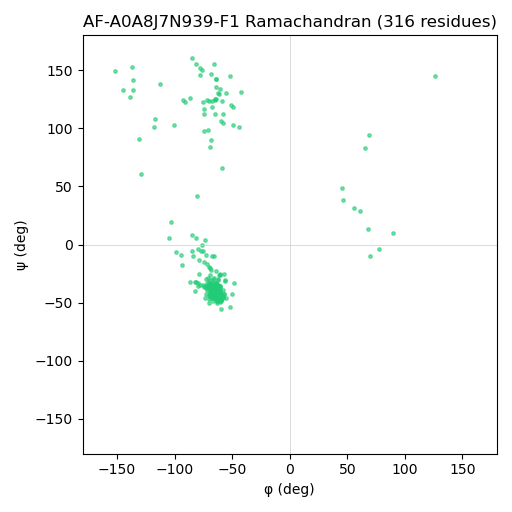1 ? 55.155 -2.343 -48.846 1.00 56.31 151 ALA A O 1
ATOM 1163 N N . ASN A 1 152 ? 53.139 -2.182 -49.829 1.00 62.50 152 ASN A N 1
ATOM 1164 C CA . ASN A 1 152 ? 52.707 -0.981 -49.144 1.00 62.50 152 ASN A CA 1
ATOM 1165 C C . ASN A 1 152 ? 52.399 -1.347 -47.689 1.00 62.50 152 ASN A C 1
ATOM 1167 O O . ASN A 1 152 ? 51.246 -1.577 -47.324 1.00 62.50 152 ASN A O 1
ATOM 1171 N N . THR A 1 153 ? 53.425 -1.380 -46.840 1.00 66.88 153 THR A N 1
ATOM 1172 C CA . THR A 1 153 ? 53.292 -1.512 -45.382 1.00 66.88 153 THR A CA 1
ATOM 1173 C C . THR A 1 153 ? 52.256 -0.524 -44.835 1.00 66.88 153 THR A C 1
ATOM 1175 O O . THR A 1 153 ? 51.499 -0.864 -43.931 1.00 66.88 153 THR A O 1
ATOM 1178 N N . ALA A 1 154 ? 52.146 0.659 -45.451 1.00 68.19 154 ALA A N 1
ATOM 1179 C CA . ALA A 1 154 ? 51.107 1.646 -45.173 1.00 68.19 154 ALA A CA 1
ATOM 1180 C C . ALA A 1 154 ? 49.681 1.133 -45.459 1.00 68.19 154 ALA A C 1
ATOM 1182 O O . ALA A 1 154 ? 48.790 1.335 -44.642 1.00 68.19 154 ALA A O 1
ATOM 1183 N N . VAL A 1 155 ? 49.452 0.424 -46.569 1.00 69.75 155 VAL A N 1
ATOM 1184 C CA . VAL A 1 155 ? 48.140 -0.167 -46.892 1.00 69.75 155 VAL A CA 1
ATOM 1185 C C . VAL A 1 155 ? 47.809 -1.288 -45.910 1.00 69.75 155 VAL A C 1
ATOM 1187 O O . VAL A 1 155 ? 46.699 -1.319 -45.396 1.00 69.75 155 VAL A O 1
ATOM 1190 N N . ILE A 1 156 ? 48.774 -2.146 -45.564 1.00 71.44 156 ILE A N 1
ATOM 1191 C CA . ILE A 1 156 ? 48.574 -3.209 -44.563 1.00 71.44 156 ILE A CA 1
ATOM 1192 C C . ILE A 1 156 ? 48.258 -2.610 -43.180 1.00 71.44 156 ILE A C 1
ATOM 1194 O O . ILE A 1 156 ? 47.371 -3.095 -42.481 1.00 71.44 156 ILE A O 1
ATOM 1198 N N . GLN A 1 157 ? 48.926 -1.521 -42.788 1.00 77.19 157 GLN A N 1
ATOM 1199 C CA . GLN A 1 157 ? 48.625 -0.805 -41.544 1.00 77.19 157 GLN A CA 1
ATOM 1200 C C . GLN A 1 157 ? 47.235 -0.157 -41.565 1.00 77.19 157 GLN A C 1
ATOM 1202 O O . GLN A 1 157 ? 46.496 -0.294 -40.593 1.00 77.19 157 GLN A O 1
ATOM 1207 N N . ILE A 1 158 ? 46.846 0.492 -42.667 1.00 72.06 158 ILE A N 1
ATOM 1208 C CA . ILE A 1 158 ? 45.507 1.080 -42.829 1.00 72.06 158 ILE A CA 1
ATOM 1209 C C . ILE A 1 158 ? 44.429 -0.009 -42.777 1.00 72.06 158 ILE A C 1
ATOM 1211 O O . ILE A 1 158 ? 43.418 0.175 -42.102 1.00 72.06 158 ILE A O 1
ATOM 1215 N N . VAL A 1 159 ? 44.659 -1.159 -43.419 1.00 74.12 159 VAL A N 1
ATOM 1216 C CA . VAL A 1 159 ? 43.766 -2.326 -43.355 1.00 74.12 159 VAL A CA 1
ATOM 1217 C C . VAL A 1 159 ? 43.621 -2.796 -41.907 1.00 74.12 159 VAL A C 1
ATOM 1219 O O . VAL A 1 159 ? 42.500 -2.958 -41.436 1.00 74.12 159 VAL A O 1
ATOM 1222 N N . ASN A 1 160 ? 44.720 -2.954 -41.169 1.00 77.88 160 ASN A N 1
ATOM 1223 C CA . ASN A 1 160 ? 44.678 -3.419 -39.780 1.00 77.88 160 ASN A CA 1
ATOM 1224 C C . ASN A 1 160 ? 43.963 -2.431 -38.841 1.00 77.88 160 ASN A C 1
ATOM 1226 O O . ASN A 1 160 ? 43.199 -2.855 -37.974 1.00 77.88 160 ASN A O 1
ATOM 1230 N N . ILE A 1 161 ? 44.152 -1.120 -39.034 1.00 80.44 161 ILE A N 1
ATOM 1231 C CA . ILE A 1 161 ? 43.432 -0.080 -38.279 1.00 80.44 161 ILE A CA 1
ATOM 1232 C C . ILE A 1 161 ? 41.936 -0.113 -38.617 1.00 80.44 161 ILE A C 1
ATOM 1234 O O . ILE A 1 161 ? 41.101 -0.086 -37.712 1.00 80.44 161 ILE A O 1
ATOM 1238 N N . ALA A 1 162 ? 41.587 -0.217 -39.904 1.00 74.25 162 ALA A N 1
ATOM 1239 C CA . ALA A 1 162 ? 40.201 -0.293 -40.353 1.00 74.25 162 ALA A CA 1
ATOM 1240 C C . ALA A 1 162 ? 39.501 -1.546 -39.808 1.00 74.25 162 ALA A C 1
ATOM 1242 O O . ALA A 1 162 ? 38.412 -1.440 -39.251 1.00 74.25 162 ALA A O 1
ATOM 1243 N N . VAL A 1 163 ? 40.145 -2.715 -39.879 1.00 79.12 163 VAL A N 1
ATOM 1244 C CA . VAL A 1 163 ? 39.629 -3.976 -39.319 1.00 79.12 163 VAL A CA 1
ATOM 1245 C C . VAL A 1 163 ? 39.443 -3.871 -37.802 1.00 79.12 163 VAL A C 1
ATOM 1247 O O . VAL A 1 163 ? 38.427 -4.334 -37.281 1.00 79.12 163 VAL A O 1
ATOM 1250 N N . GLY A 1 164 ? 40.360 -3.213 -37.086 1.00 82.62 164 GLY A N 1
ATOM 1251 C CA . GLY A 1 164 ? 40.230 -2.958 -35.649 1.00 82.62 164 GLY A CA 1
ATOM 1252 C C . GLY A 1 164 ? 39.026 -2.074 -35.300 1.00 82.62 164 GLY A C 1
ATOM 1253 O O . GLY A 1 164 ? 38.213 -2.444 -34.451 1.00 82.62 164 GLY A O 1
ATOM 1254 N N . ALA A 1 165 ? 38.862 -0.943 -35.993 1.00 81.88 165 ALA A N 1
ATOM 1255 C CA . ALA A 1 165 ? 37.727 -0.035 -35.801 1.00 81.88 165 ALA A CA 1
ATOM 1256 C C . ALA A 1 165 ? 36.383 -0.705 -36.140 1.00 81.88 165 ALA A C 1
ATOM 1258 O O . ALA A 1 165 ? 35.397 -0.553 -35.418 1.00 81.88 165 ALA A O 1
ATOM 1259 N N . LEU A 1 166 ? 36.363 -1.504 -37.206 1.00 75.12 166 LEU A N 1
ATOM 1260 C CA . LEU A 1 166 ? 35.207 -2.282 -37.637 1.00 75.12 166 LEU A CA 1
ATOM 1261 C C . LEU A 1 166 ? 34.836 -3.387 -36.633 1.00 75.12 166 LEU A C 1
ATOM 1263 O O . LEU A 1 166 ? 33.658 -3.568 -36.331 1.00 75.12 166 LEU A O 1
ATOM 1267 N N . THR A 1 167 ? 35.823 -4.079 -36.059 1.00 82.50 167 THR A N 1
ATOM 1268 C CA . THR A 1 167 ? 35.601 -5.084 -35.003 1.00 82.50 167 THR A CA 1
ATOM 1269 C C . THR A 1 167 ? 35.014 -4.444 -33.742 1.00 82.50 167 THR A C 1
ATOM 1271 O O . THR A 1 167 ? 34.073 -4.979 -33.157 1.00 82.50 167 THR A O 1
ATOM 1274 N N . ALA A 1 168 ? 35.512 -3.266 -33.350 1.00 84.50 168 ALA A N 1
ATOM 1275 C CA . ALA A 1 168 ? 34.970 -2.512 -32.222 1.00 84.50 168 ALA A CA 1
ATOM 1276 C C . ALA A 1 168 ? 33.516 -2.067 -32.470 1.00 84.50 168 ALA A C 1
ATOM 1278 O O . ALA A 1 168 ? 32.662 -2.251 -31.604 1.00 84.50 168 ALA A O 1
ATOM 1279 N N . GLY A 1 169 ? 33.211 -1.547 -33.665 1.00 77.75 169 GLY A N 1
ATOM 1280 C CA . GLY A 1 169 ? 31.847 -1.180 -34.061 1.00 77.75 169 GLY A CA 1
ATOM 1281 C C . GLY A 1 169 ? 30.887 -2.373 -34.142 1.00 77.75 169 GLY A C 1
ATOM 1282 O O . GLY A 1 169 ? 29.715 -2.254 -33.803 1.00 77.75 169 GLY A O 1
ATOM 1283 N N . PHE A 1 170 ? 31.370 -3.555 -34.526 1.00 78.44 170 PHE A N 1
ATOM 1284 C CA . PHE A 1 170 ? 30.565 -4.775 -34.483 1.00 78.44 170 PHE A CA 1
ATOM 1285 C C . PHE A 1 170 ? 30.261 -5.211 -33.038 1.00 78.44 170 PHE A C 1
ATOM 1287 O O . PHE A 1 170 ? 29.123 -5.556 -32.715 1.00 78.44 170 PHE A O 1
ATOM 1294 N N . ALA A 1 171 ? 31.247 -5.132 -32.139 1.00 81.75 171 ALA A N 1
ATOM 1295 C CA . ALA A 1 171 ? 31.073 -5.473 -30.727 1.00 81.75 171 ALA A CA 1
ATOM 1296 C C . ALA A 1 171 ? 30.050 -4.575 -30.008 1.00 81.75 171 ALA A C 1
ATOM 1298 O O . ALA A 1 171 ? 29.309 -5.060 -29.148 1.00 81.75 171 ALA A O 1
ATOM 1299 N N . THR A 1 172 ? 29.958 -3.287 -30.361 1.00 79.56 172 THR A N 1
ATOM 1300 C CA . THR A 1 172 ? 28.929 -2.394 -29.800 1.00 79.56 172 THR A CA 1
ATOM 1301 C C . THR A 1 172 ? 27.521 -2.774 -30.256 1.00 79.56 172 THR A C 1
ATOM 1303 O O . THR A 1 172 ? 26.605 -2.765 -29.435 1.00 79.56 172 THR A O 1
ATOM 1306 N N . VAL A 1 173 ? 27.339 -3.190 -31.515 1.00 75.44 173 VAL A N 1
ATOM 1307 C CA . VAL A 1 173 ? 26.044 -3.680 -32.022 1.00 75.44 173 VAL A CA 1
ATOM 1308 C C . VAL A 1 173 ? 25.642 -4.981 -31.328 1.00 75.44 173 VAL A C 1
ATOM 1310 O O . VAL A 1 173 ? 24.514 -5.100 -30.853 1.00 75.44 173 VAL A O 1
ATOM 1313 N N . VAL A 1 174 ? 26.564 -5.938 -31.190 1.00 77.00 174 VAL A N 1
ATOM 1314 C CA . VAL A 1 174 ? 26.303 -7.184 -30.446 1.00 77.00 174 VAL A CA 1
ATOM 1315 C C . VAL A 1 174 ? 25.934 -6.881 -28.990 1.00 77.00 174 VAL A C 1
ATOM 1317 O O . VAL A 1 174 ? 24.967 -7.436 -28.472 1.00 77.00 174 VAL A O 1
ATOM 1320 N N . SER A 1 175 ? 26.642 -5.949 -28.347 1.00 74.81 175 SER A N 1
ATOM 1321 C CA . SER A 1 175 ? 26.357 -5.533 -26.967 1.00 74.81 175 SER A CA 1
ATOM 1322 C C . SER A 1 175 ? 24.997 -4.847 -26.830 1.00 74.81 175 SER A C 1
ATOM 1324 O O . SER A 1 175 ? 24.318 -5.046 -25.827 1.00 74.81 175 SER A O 1
ATOM 1326 N N . PHE A 1 176 ? 24.571 -4.077 -27.835 1.00 78.56 176 PHE A N 1
ATOM 1327 C CA . PHE A 1 176 ? 23.235 -3.486 -27.878 1.00 78.56 176 PHE A CA 1
ATOM 1328 C C . PHE A 1 176 ? 22.148 -4.568 -27.898 1.00 78.56 176 PHE A C 1
ATOM 1330 O O . PHE A 1 176 ? 21.232 -4.502 -27.085 1.00 78.56 176 PHE A O 1
ATOM 1337 N N . TRP A 1 177 ? 22.272 -5.590 -28.751 1.00 72.94 177 TRP A N 1
ATOM 1338 C CA . TRP A 1 177 ? 21.267 -6.657 -28.872 1.00 72.94 177 TRP A CA 1
ATOM 1339 C C . TRP A 1 177 ? 21.250 -7.623 -27.684 1.00 72.94 177 TRP A C 1
ATOM 1341 O O . TRP A 1 177 ? 20.181 -7.975 -27.181 1.00 72.94 177 TRP A O 1
ATOM 1351 N N . LEU A 1 178 ? 22.424 -8.031 -27.197 1.00 70.56 178 LEU A N 1
ATOM 1352 C CA . LEU A 1 178 ? 22.522 -8.876 -26.005 1.00 70.56 178 LEU A CA 1
ATOM 1353 C C . LEU A 1 178 ? 22.076 -8.107 -24.751 1.00 70.56 178 LEU A C 1
ATOM 1355 O O . LEU A 1 178 ? 21.328 -8.633 -23.929 1.00 70.56 178 LEU A O 1
ATOM 1359 N N . GLY A 1 179 ? 22.461 -6.833 -24.640 1.00 68.06 179 GLY A N 1
ATOM 1360 C CA . GLY A 1 179 ? 22.091 -5.961 -23.529 1.00 68.06 179 GLY A CA 1
ATOM 1361 C C . GLY A 1 179 ? 20.618 -5.549 -23.529 1.00 68.06 179 GLY A C 1
ATOM 1362 O O . GLY A 1 179 ? 20.018 -5.455 -22.459 1.00 68.06 179 GLY A O 1
ATOM 1363 N N . SER A 1 180 ? 19.991 -5.343 -24.692 1.00 63.41 180 SER A N 1
ATOM 1364 C CA . SER A 1 180 ? 18.561 -5.013 -24.770 1.00 63.41 180 SER A CA 1
ATOM 1365 C C . SER A 1 180 ? 17.675 -6.190 -24.363 1.00 63.41 180 SER A C 1
ATOM 1367 O O . SER A 1 180 ? 16.627 -5.980 -23.753 1.00 63.41 180 SER A O 1
ATOM 1369 N N . SER A 1 181 ? 18.105 -7.422 -24.660 1.00 62.12 181 SER A N 1
ATOM 1370 C CA . SER A 1 181 ? 17.340 -8.635 -24.356 1.00 62.12 181 SER A CA 1
ATOM 1371 C C . SER A 1 181 ? 17.378 -9.016 -22.871 1.00 62.12 181 SER A C 1
ATOM 1373 O O . SER A 1 181 ? 16.376 -9.497 -22.344 1.00 62.12 181 SER A O 1
ATOM 1375 N N . ASP A 1 182 ? 18.498 -8.784 -22.180 1.00 55.31 182 ASP A N 1
ATOM 1376 C CA . ASP A 1 182 ? 18.606 -9.026 -20.732 1.00 55.31 182 ASP A CA 1
ATOM 1377 C C . ASP A 1 182 ? 18.142 -7.810 -19.911 1.00 55.31 182 ASP A C 1
ATOM 1379 O O . ASP A 1 182 ? 17.520 -7.943 -18.854 1.00 55.31 182 ASP A O 1
ATOM 1383 N N . GLY A 1 183 ? 18.351 -6.602 -20.443 1.00 64.69 183 GLY A N 1
ATOM 1384 C CA . GLY A 1 183 ? 17.968 -5.347 -19.807 1.00 64.69 183 GLY A CA 1
ATOM 1385 C C . GLY A 1 183 ? 16.460 -5.188 -19.611 1.00 64.69 183 GLY A C 1
ATOM 1386 O O . GLY A 1 183 ? 16.056 -4.632 -18.591 1.00 64.69 183 GLY A O 1
ATOM 1387 N N . SER A 1 184 ? 15.615 -5.693 -20.522 1.00 64.44 184 SER A N 1
ATOM 1388 C CA . SER A 1 184 ? 14.155 -5.671 -20.310 1.00 64.44 184 SER A CA 1
ATOM 1389 C C . SER A 1 184 ? 13.758 -6.595 -19.153 1.00 64.44 184 SER A C 1
ATOM 1391 O O . SER A 1 184 ? 13.054 -6.167 -18.245 1.00 64.44 184 SER A O 1
ATOM 1393 N N . ARG A 1 185 ? 14.305 -7.817 -19.103 1.00 62.06 185 ARG A N 1
ATOM 1394 C CA . ARG A 1 185 ? 13.993 -8.802 -18.053 1.00 62.06 185 ARG A CA 1
ATOM 1395 C C . ARG A 1 185 ? 14.490 -8.352 -16.681 1.00 62.06 185 ARG A C 1
ATOM 1397 O O . ARG A 1 185 ? 13.830 -8.599 -15.673 1.00 62.06 185 ARG A O 1
ATOM 1404 N N . GLN A 1 186 ? 15.641 -7.681 -16.633 1.00 71.12 186 GLN A N 1
ATOM 1405 C CA . GLN A 1 186 ? 16.170 -7.070 -15.415 1.00 71.12 186 GLN A CA 1
ATOM 1406 C C . GLN A 1 186 ? 15.289 -5.898 -14.955 1.00 71.12 186 GLN A C 1
ATOM 1408 O O . GLN A 1 186 ? 14.972 -5.816 -13.768 1.00 71.12 186 GLN A O 1
ATOM 1413 N N . LYS A 1 187 ? 14.853 -5.028 -15.881 1.00 72.44 187 LYS A N 1
ATOM 1414 C CA . LYS A 1 187 ? 13.958 -3.898 -15.587 1.00 72.44 187 LYS A CA 1
ATOM 1415 C C . LYS A 1 187 ? 12.600 -4.369 -15.077 1.00 72.44 187 LYS A C 1
ATOM 1417 O O . LYS A 1 187 ? 12.169 -3.885 -14.034 1.00 72.44 187 LYS A O 1
ATOM 1422 N N . ASP A 1 188 ? 12.000 -5.372 -15.714 1.00 74.94 188 ASP A N 1
ATOM 1423 C CA . ASP A 1 188 ? 10.727 -5.965 -15.288 1.00 74.94 188 ASP A CA 1
ATOM 1424 C C . ASP A 1 188 ? 10.842 -6.572 -13.883 1.00 74.94 188 ASP A C 1
ATOM 1426 O O . ASP A 1 188 ? 10.016 -6.306 -13.010 1.00 74.94 188 ASP A O 1
ATOM 1430 N N . ARG A 1 189 ? 11.923 -7.317 -13.607 1.00 72.81 189 ARG A N 1
ATOM 1431 C CA . ARG A 1 189 ? 12.190 -7.852 -12.261 1.00 72.81 189 ARG A CA 1
ATOM 1432 C C . ARG A 1 189 ? 12.403 -6.752 -11.227 1.00 72.81 189 ARG A C 1
ATOM 1434 O O . ARG A 1 189 ? 11.874 -6.871 -10.128 1.00 72.81 189 ARG A O 1
ATOM 1441 N N . SER A 1 190 ? 13.143 -5.694 -11.558 1.00 78.81 190 SER A N 1
ATOM 1442 C CA . SER A 1 190 ? 13.360 -4.573 -10.637 1.00 78.81 190 SER A CA 1
ATOM 1443 C C . SER A 1 190 ? 12.091 -3.758 -10.389 1.00 78.81 190 SER A C 1
ATOM 1445 O O . SER A 1 190 ? 11.878 -3.316 -9.266 1.00 78.81 190 SER A O 1
ATOM 1447 N N . ALA A 1 191 ? 11.218 -3.613 -11.390 1.00 81.38 191 ALA A N 1
ATOM 1448 C CA . ALA A 1 191 ? 9.936 -2.932 -11.248 1.00 81.38 191 ALA A CA 1
ATOM 1449 C C . ALA A 1 191 ? 8.993 -3.738 -10.346 1.00 81.38 191 ALA A C 1
ATOM 1451 O O . ALA A 1 191 ? 8.439 -3.192 -9.394 1.00 81.38 191 ALA A O 1
ATOM 1452 N N . VAL A 1 192 ? 8.897 -5.054 -10.566 1.00 85.50 192 VAL A N 1
ATOM 1453 C CA . VAL A 1 192 ? 8.112 -5.960 -9.714 1.00 85.50 192 VAL A CA 1
ATOM 1454 C C . VAL A 1 192 ? 8.676 -6.014 -8.291 1.00 85.50 192 VAL A C 1
ATOM 1456 O O . VAL A 1 192 ? 7.917 -5.943 -7.326 1.00 85.50 192 VAL A O 1
ATOM 1459 N N . GLN A 1 193 ? 10.001 -6.080 -8.129 1.00 87.62 193 GLN A N 1
ATOM 1460 C CA . GLN A 1 193 ? 10.636 -6.039 -6.809 1.00 87.62 193 GLN A CA 1
ATOM 1461 C C . GLN A 1 193 ? 10.375 -4.711 -6.095 1.00 87.62 193 GLN A C 1
ATOM 1463 O O . GLN A 1 193 ? 9.958 -4.735 -4.939 1.00 87.62 193 GLN A O 1
ATOM 1468 N N . ALA A 1 194 ? 10.537 -3.571 -6.769 1.00 89.75 194 ALA A N 1
ATOM 1469 C CA . ALA A 1 194 ? 10.264 -2.256 -6.193 1.00 89.75 194 ALA A CA 1
ATOM 1470 C C . ALA A 1 194 ? 8.791 -2.107 -5.783 1.00 89.75 194 ALA A C 1
ATOM 1472 O O . ALA A 1 194 ? 8.500 -1.663 -4.673 1.00 89.75 194 ALA A O 1
ATOM 1473 N N . GLN A 1 195 ? 7.862 -2.550 -6.631 1.00 86.56 195 GLN A N 1
ATOM 1474 C CA . GLN A 1 195 ? 6.431 -2.510 -6.344 1.00 86.56 195 GLN A CA 1
ATOM 1475 C C . GLN A 1 195 ? 6.059 -3.430 -5.168 1.00 86.56 195 GLN A C 1
ATOM 1477 O O . GLN A 1 195 ? 5.304 -3.030 -4.282 1.00 86.56 195 GLN A O 1
ATOM 1482 N N . SER A 1 196 ? 6.648 -4.630 -5.096 1.00 86.69 196 SER A N 1
ATOM 1483 C CA . SER A 1 196 ? 6.455 -5.553 -3.969 1.00 86.69 196 SER A CA 1
ATOM 1484 C C . SER A 1 196 ? 7.048 -5.023 -2.657 1.00 86.69 196 SER A C 1
ATOM 1486 O O . SER A 1 196 ? 6.420 -5.148 -1.607 1.00 86.69 196 SER A O 1
ATOM 1488 N N . ALA A 1 197 ? 8.206 -4.358 -2.710 1.00 88.94 197 ALA A N 1
ATOM 1489 C CA . ALA A 1 197 ? 8.832 -3.733 -1.550 1.00 88.94 197 ALA A CA 1
ATOM 1490 C C . ALA A 1 197 ? 7.993 -2.553 -1.035 1.00 88.94 197 ALA A C 1
ATOM 1492 O O . ALA A 1 197 ? 7.778 -2.431 0.169 1.00 88.94 197 ALA A O 1
ATOM 1493 N N . MET A 1 198 ? 7.441 -1.731 -1.933 1.00 84.56 198 MET A N 1
ATOM 1494 C CA . MET A 1 198 ? 6.526 -0.646 -1.560 1.00 84.56 198 MET A CA 1
ATOM 1495 C C . MET A 1 198 ? 5.240 -1.173 -0.912 1.00 84.56 198 MET A C 1
ATOM 1497 O O . MET A 1 198 ? 4.829 -0.659 0.129 1.00 84.56 198 MET A O 1
ATOM 1501 N N . ALA A 1 199 ? 4.646 -2.241 -1.456 1.00 87.31 199 ALA A N 1
ATOM 1502 C CA . ALA A 1 199 ? 3.468 -2.875 -0.863 1.00 87.31 199 ALA A CA 1
ATOM 1503 C C . ALA A 1 199 ? 3.757 -3.446 0.540 1.00 87.31 199 ALA A C 1
ATOM 1505 O O . ALA A 1 199 ? 2.936 -3.313 1.451 1.00 87.31 199 ALA A O 1
ATOM 1506 N N . GLN A 1 200 ? 4.939 -4.035 0.747 1.00 88.75 200 GLN A N 1
ATOM 1507 C CA . GLN A 1 200 ? 5.360 -4.545 2.056 1.00 88.75 200 GLN A CA 1
ATOM 1508 C C . GLN A 1 200 ? 5.584 -3.422 3.074 1.00 88.75 200 GLN A C 1
ATOM 1510 O O . GLN A 1 200 ? 5.116 -3.535 4.208 1.00 88.75 200 GLN A O 1
ATOM 1515 N N . VAL A 1 201 ? 6.224 -2.320 2.673 1.00 89.31 201 VAL A N 1
ATOM 1516 C CA . VAL A 1 201 ? 6.419 -1.145 3.538 1.00 89.31 201 VAL A CA 1
ATOM 1517 C C . VAL A 1 201 ? 5.076 -0.522 3.923 1.00 89.31 201 VAL A C 1
ATOM 1519 O O . VAL A 1 201 ? 4.874 -0.167 5.083 1.00 89.31 201 VAL A O 1
ATOM 1522 N N . GLN A 1 202 ? 4.120 -0.452 2.993 1.00 87.44 202 GLN A N 1
ATOM 1523 C CA . GLN A 1 202 ? 2.777 0.063 3.266 1.00 87.44 202 GLN A CA 1
ATOM 1524 C C . GLN A 1 202 ? 1.968 -0.861 4.195 1.00 87.44 202 GLN A C 1
ATOM 1526 O O . GLN A 1 202 ? 1.235 -0.391 5.066 1.00 87.44 202 GLN A O 1
ATOM 1531 N N . ALA A 1 203 ? 2.129 -2.180 4.068 1.00 88.88 203 ALA A N 1
ATOM 1532 C CA . ALA A 1 203 ? 1.517 -3.138 4.985 1.00 88.88 203 ALA A CA 1
ATOM 1533 C C . ALA A 1 203 ? 2.131 -3.063 6.395 1.00 88.88 203 ALA A C 1
ATOM 1535 O O . ALA A 1 203 ? 1.407 -3.156 7.389 1.00 88.88 203 ALA A O 1
ATOM 1536 N N . GLN A 1 204 ? 3.451 -2.882 6.498 1.00 89.62 204 GLN A N 1
ATOM 1537 C CA . GLN A 1 204 ? 4.145 -2.724 7.777 1.00 89.62 204 GLN A CA 1
ATOM 1538 C C . GLN A 1 204 ? 3.778 -1.408 8.465 1.00 89.62 204 GLN A C 1
ATOM 1540 O O . GLN A 1 204 ? 3.456 -1.426 9.653 1.00 89.62 204 GLN A O 1
ATOM 1545 N N . SER A 1 205 ? 3.740 -0.291 7.736 1.00 86.88 205 SER A N 1
ATOM 1546 C CA . SER A 1 205 ? 3.341 0.999 8.304 1.00 86.88 205 SER A CA 1
ATOM 1547 C C . SER A 1 205 ? 1.901 0.960 8.813 1.00 86.88 205 SER A C 1
ATOM 1549 O O . SER A 1 205 ? 1.649 1.367 9.942 1.00 86.88 205 SER A O 1
ATOM 1551 N N . ALA A 1 206 ? 0.976 0.345 8.068 1.00 88.00 206 ALA A N 1
ATOM 1552 C CA . ALA A 1 206 ? -0.403 0.164 8.517 1.00 88.00 206 ALA A CA 1
ATOM 1553 C C . ALA A 1 206 ? -0.515 -0.672 9.807 1.00 88.00 206 ALA A C 1
ATOM 1555 O O . ALA A 1 206 ? -1.383 -0.396 10.638 1.00 88.00 206 ALA A O 1
ATOM 1556 N N . ARG A 1 207 ? 0.346 -1.682 10.000 1.00 89.88 207 ARG A N 1
ATOM 1557 C CA . ARG A 1 207 ? 0.389 -2.480 11.240 1.00 89.88 207 ARG A CA 1
ATOM 1558 C C . ARG A 1 207 ? 0.921 -1.663 12.414 1.00 89.88 207 ARG A C 1
ATOM 1560 O O . ARG A 1 207 ? 0.247 -1.580 13.436 1.00 89.88 207 ARG A O 1
ATOM 1567 N N . VAL A 1 208 ? 2.061 -0.999 12.234 1.00 92.06 208 VAL A N 1
ATOM 1568 C CA . VAL A 1 208 ? 2.685 -0.165 13.273 1.00 92.06 208 VAL A CA 1
ATOM 1569 C C . VAL A 1 208 ? 1.760 0.984 13.682 1.00 92.06 208 VAL A C 1
ATOM 1571 O O . VAL A 1 208 ? 1.591 1.247 14.868 1.00 92.06 208 VAL A O 1
ATOM 1574 N N . THR A 1 209 ? 1.080 1.634 12.732 1.00 88.81 209 THR A N 1
ATOM 1575 C CA . THR A 1 209 ? 0.101 2.683 13.049 1.00 88.81 209 THR A CA 1
ATOM 1576 C C . THR A 1 209 ? -1.060 2.141 13.883 1.00 88.81 209 THR A C 1
ATOM 1578 O O . THR A 1 209 ? -1.460 2.792 14.846 1.00 88.81 209 THR A O 1
ATOM 1581 N N . ARG A 1 210 ? -1.587 0.945 13.578 1.00 90.62 210 ARG A N 1
ATOM 1582 C CA . ARG A 1 210 ? -2.642 0.329 14.406 1.00 90.62 210 ARG A CA 1
ATOM 1583 C C . ARG A 1 210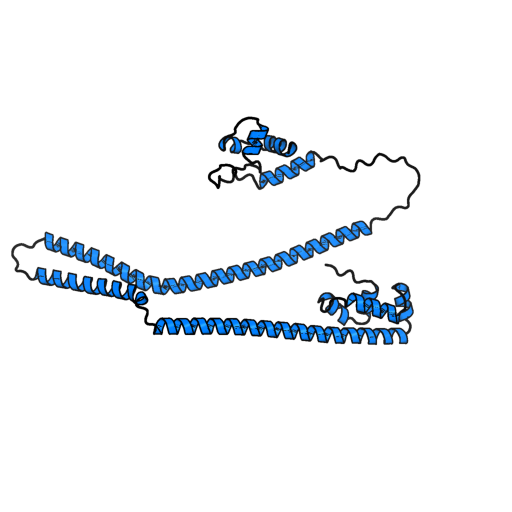 ? -2.155 0.030 15.821 1.00 90.62 210 ARG A C 1
ATOM 1585 O O . ARG A 1 210 ? -2.894 0.294 16.767 1.00 90.62 210 ARG A O 1
ATOM 1592 N N . GLU A 1 211 ? -0.936 -0.483 15.970 1.00 92.31 211 GLU A N 1
ATOM 1593 C CA . GLU A 1 211 ? -0.345 -0.763 17.283 1.00 92.31 211 GLU A CA 1
ATOM 1594 C C . GLU A 1 211 ? -0.160 0.519 18.101 1.00 92.31 211 GLU A C 1
ATOM 1596 O O . GLU A 1 211 ? -0.667 0.595 19.221 1.00 92.31 211 GLU A O 1
ATOM 1601 N N . ILE A 1 212 ? 0.451 1.560 17.525 1.00 88.62 212 ILE A N 1
ATOM 1602 C CA . ILE A 1 212 ? 0.661 2.852 18.198 1.00 88.62 212 ILE A CA 1
ATOM 1603 C C . ILE A 1 212 ? -0.672 3.468 18.630 1.00 88.62 212 ILE A C 1
ATOM 1605 O O . ILE A 1 212 ? -0.806 3.911 19.770 1.00 88.62 212 ILE A O 1
ATOM 1609 N N . VAL A 1 213 ? -1.678 3.463 17.750 1.00 91.75 213 VAL A N 1
ATOM 1610 C CA . VAL A 1 213 ? -3.011 3.988 18.076 1.00 91.75 213 VAL A CA 1
ATOM 1611 C C . VAL A 1 213 ? -3.649 3.178 19.207 1.00 91.75 213 VAL A C 1
ATOM 1613 O O . VAL A 1 213 ? -4.269 3.757 20.102 1.00 91.75 213 VAL A O 1
ATOM 1616 N N . SER A 1 214 ? -3.487 1.852 19.214 1.00 91.19 214 SER A N 1
ATOM 1617 C CA . SER A 1 214 ? -4.026 0.998 20.278 1.00 91.19 214 SER A CA 1
ATOM 1618 C C . SER A 1 214 ? -3.368 1.259 21.639 1.00 91.19 214 SER A C 1
ATOM 1620 O O . SER A 1 214 ? -4.075 1.382 22.641 1.00 91.19 214 SER A O 1
ATOM 1622 N N . GLU A 1 215 ? -2.047 1.444 21.668 1.00 89.44 215 GLU A N 1
ATOM 1623 C CA . GLU A 1 215 ? -1.286 1.742 22.884 1.00 89.44 215 GLU A CA 1
ATOM 1624 C C . GLU A 1 215 ? -1.570 3.155 23.403 1.00 89.44 215 GLU A C 1
ATOM 1626 O O . GLU A 1 215 ? -1.863 3.326 24.588 1.00 89.44 215 GLU A O 1
ATOM 1631 N N . GLN A 1 216 ? -1.621 4.166 22.527 1.00 84.94 216 GLN A N 1
ATOM 1632 C CA . GLN A 1 216 ? -2.062 5.511 22.915 1.00 84.94 216 GLN A CA 1
ATOM 1633 C C . GLN A 1 216 ? -3.467 5.485 23.510 1.00 84.94 216 GLN A C 1
ATOM 1635 O O . GLN A 1 216 ? -3.718 6.116 24.537 1.00 84.94 216 GLN A O 1
ATOM 1640 N N . THR A 1 217 ? -4.383 4.723 22.909 1.00 88.38 217 THR A N 1
ATOM 1641 C CA . THR A 1 217 ? -5.742 4.596 23.438 1.00 88.38 217 THR A CA 1
ATOM 1642 C C . THR A 1 217 ? -5.726 4.011 24.859 1.00 88.38 217 THR A C 1
ATOM 1644 O O . THR A 1 217 ? -6.424 4.527 25.730 1.00 88.38 217 THR A O 1
ATOM 1647 N N . ARG A 1 218 ? -4.917 2.972 25.119 1.00 89.19 218 ARG A N 1
ATOM 1648 C CA . ARG A 1 218 ? -4.786 2.356 26.454 1.00 89.19 218 ARG A CA 1
ATOM 1649 C C . ARG A 1 218 ? -4.207 3.320 27.485 1.00 89.19 218 ARG A C 1
ATOM 1651 O O . ARG A 1 218 ? -4.758 3.442 28.575 1.00 89.19 218 ARG A O 1
ATOM 1658 N N . GLN A 1 219 ? -3.139 4.034 27.137 1.00 88.12 219 GLN A N 1
ATOM 1659 C CA . GLN A 1 219 ? -2.526 5.025 28.026 1.00 88.12 219 GLN A CA 1
ATOM 1660 C C . GLN A 1 219 ? -3.494 6.167 28.348 1.00 88.12 219 GLN A C 1
ATOM 1662 O O . GLN A 1 219 ? -3.595 6.585 29.499 1.00 88.12 219 GLN A O 1
ATOM 1667 N N . THR A 1 220 ? -4.254 6.631 27.354 1.00 83.44 220 THR A N 1
ATOM 1668 C CA . THR A 1 220 ? -5.248 7.696 27.546 1.00 83.44 220 THR A CA 1
ATOM 1669 C C . THR A 1 220 ? -6.385 7.235 28.462 1.00 83.44 220 THR A C 1
ATOM 1671 O O . THR A 1 220 ? -6.792 7.979 29.350 1.00 83.44 220 THR A O 1
ATOM 1674 N N . ALA A 1 221 ? -6.850 5.990 28.307 1.00 86.25 221 ALA A N 1
ATOM 1675 C CA . ALA A 1 221 ? -7.861 5.399 29.181 1.00 86.25 221 ALA A CA 1
ATOM 1676 C C . ALA A 1 221 ? -7.369 5.268 30.633 1.00 86.25 221 ALA A C 1
ATOM 1678 O O . ALA A 1 221 ? -8.074 5.677 31.551 1.00 86.25 221 ALA A O 1
ATOM 1679 N N . ALA A 1 222 ? -6.133 4.802 30.841 1.00 83.94 222 ALA A N 1
ATOM 1680 C CA . ALA A 1 222 ? -5.538 4.698 32.175 1.00 83.94 222 ALA A CA 1
ATOM 1681 C C . ALA A 1 222 ? -5.346 6.070 32.854 1.00 83.94 222 ALA A C 1
ATOM 1683 O O . ALA A 1 222 ? -5.460 6.188 34.074 1.00 83.94 222 ALA A O 1
ATOM 1684 N N . LEU A 1 223 ? -5.057 7.124 32.081 1.00 81.81 223 LEU A N 1
ATOM 1685 C CA . LEU A 1 223 ? -4.983 8.491 32.604 1.00 81.81 223 LEU A CA 1
ATOM 1686 C C . LEU A 1 223 ? -6.362 9.025 33.002 1.00 81.81 223 LEU A C 1
ATOM 1688 O O . LEU A 1 223 ? -6.492 9.601 34.079 1.00 81.81 223 LEU A O 1
ATOM 1692 N N . LEU A 1 224 ? -7.386 8.807 32.173 1.00 81.38 224 LEU A N 1
ATOM 1693 C CA . LEU A 1 224 ? -8.770 9.178 32.484 1.00 81.38 224 LEU A CA 1
ATOM 1694 C C . LEU A 1 224 ? -9.272 8.471 33.747 1.00 81.38 224 LEU A C 1
ATOM 1696 O O . LEU A 1 224 ? -9.843 9.118 34.619 1.00 81.38 224 LEU A O 1
ATOM 1700 N N . GLU A 1 225 ? -8.988 7.179 33.891 1.00 80.94 225 GLU A N 1
ATOM 1701 C CA . GLU A 1 225 ? -9.355 6.405 35.078 1.00 80.94 225 GLU A CA 1
ATOM 1702 C C . GLU A 1 225 ? -8.699 6.957 36.350 1.00 80.94 225 GLU A C 1
ATOM 1704 O O . GLU A 1 225 ? -9.365 7.115 37.368 1.00 80.94 225 GLU A O 1
ATOM 1709 N N . ARG A 1 226 ? -7.423 7.363 36.290 1.00 78.88 226 ARG A N 1
ATOM 1710 C CA . ARG A 1 226 ? -6.742 8.014 37.424 1.00 78.88 226 ARG A CA 1
ATOM 1711 C C . ARG A 1 226 ? -7.320 9.381 37.782 1.00 78.88 226 ARG A C 1
ATOM 1713 O O . ARG A 1 226 ? -7.280 9.758 38.948 1.00 78.88 226 ARG A O 1
ATOM 1720 N N . VAL A 1 227 ? -7.828 10.125 36.800 1.00 77.00 227 VAL A N 1
ATOM 1721 C CA . VAL A 1 227 ? -8.481 11.422 37.034 1.00 77.00 227 VAL A CA 1
ATOM 1722 C C . VAL A 1 227 ? -9.865 11.230 37.659 1.00 77.00 227 VAL A C 1
ATOM 1724 O O . VAL A 1 227 ? -10.243 12.008 38.529 1.00 77.00 227 VAL A O 1
ATOM 1727 N N . VAL A 1 228 ? -10.596 10.181 37.272 1.00 74.56 228 VAL A N 1
ATOM 1728 C CA . VAL A 1 228 ? -11.932 9.861 37.809 1.00 74.56 228 VAL A CA 1
ATOM 1729 C C . VAL A 1 228 ? -11.861 9.189 39.186 1.00 74.56 228 VAL A C 1
ATOM 1731 O O . VAL A 1 228 ? -12.703 9.452 40.037 1.00 74.56 228 VAL A O 1
ATOM 1734 N N . ALA A 1 229 ? -10.846 8.358 39.437 1.00 63.91 229 ALA A N 1
ATOM 1735 C CA . ALA A 1 229 ? -10.638 7.680 40.718 1.00 63.91 229 ALA A CA 1
ATOM 1736 C C . ALA A 1 229 ? -9.999 8.574 41.799 1.00 63.91 229 ALA A C 1
ATOM 1738 O O . ALA A 1 229 ? -9.824 8.131 42.936 1.00 63.91 229 ALA A O 1
ATOM 1739 N N . ALA A 1 230 ? -9.635 9.819 41.473 1.00 53.19 230 ALA A N 1
ATOM 1740 C CA . ALA A 1 230 ? -9.171 10.775 42.467 1.00 53.19 230 ALA A CA 1
ATOM 1741 C C . ALA A 1 230 ? -10.347 11.151 43.394 1.00 53.19 230 ALA A C 1
ATOM 1743 O O . ALA A 1 230 ? -11.350 11.686 42.916 1.00 53.19 230 ALA A O 1
ATOM 1744 N N . PRO A 1 231 ? -10.265 10.882 44.711 1.00 46.72 231 PRO A N 1
ATOM 1745 C CA . PRO A 1 231 ? -11.360 11.180 45.621 1.00 46.72 231 PRO A CA 1
ATOM 1746 C C . PRO A 1 231 ? -11.583 12.693 45.692 1.00 46.72 231 PRO A C 1
ATOM 1748 O O . PRO A 1 231 ? -10.674 13.456 46.023 1.00 46.72 231 PRO A O 1
ATOM 1751 N N . VAL A 1 232 ? -12.813 13.125 45.405 1.00 50.97 232 VAL A N 1
ATOM 1752 C CA . VAL A 1 232 ? -13.261 14.495 45.666 1.00 50.97 232 VAL A CA 1
ATOM 1753 C C . VAL A 1 232 ? -13.400 14.626 47.181 1.00 50.97 232 VAL A C 1
ATOM 1755 O O . VAL A 1 232 ? -14.362 14.143 47.774 1.00 50.97 232 VAL A O 1
ATOM 1758 N N . ALA A 1 233 ? -12.390 15.204 47.830 1.00 45.03 233 ALA A N 1
ATOM 1759 C CA . ALA A 1 233 ? -12.455 15.498 49.255 1.00 45.03 233 ALA A CA 1
ATOM 1760 C C . ALA A 1 233 ? -13.629 16.464 49.523 1.00 45.03 233 ALA A C 1
ATOM 1762 O O . ALA A 1 233 ? -13.779 17.445 48.787 1.00 45.03 233 ALA A O 1
ATOM 1763 N N . PRO A 1 234 ? -14.474 16.216 50.541 1.00 41.19 234 PRO A N 1
ATOM 1764 C CA . PRO A 1 234 ? -15.579 17.109 50.855 1.00 41.19 234 PRO A CA 1
ATOM 1765 C C . PRO A 1 234 ? -15.040 18.474 51.291 1.00 41.19 234 PRO A C 1
ATOM 1767 O O . PRO A 1 234 ? -14.086 18.572 52.064 1.00 41.19 234 PRO A O 1
ATOM 1770 N N . ALA A 1 235 ? -15.664 19.528 50.764 1.00 46.22 235 ALA A N 1
ATOM 1771 C CA . ALA A 1 235 ? -15.319 20.914 51.031 1.00 46.22 235 ALA A CA 1
ATOM 1772 C C . ALA A 1 235 ? -15.443 21.232 52.531 1.00 46.22 235 ALA A C 1
ATOM 1774 O O . ALA A 1 235 ? -16.545 21.371 53.060 1.00 46.22 235 ALA A O 1
ATOM 1775 N N . ALA A 1 236 ? -14.303 21.370 53.209 1.00 37.62 236 ALA A N 1
ATOM 1776 C CA . ALA A 1 236 ? -14.219 22.022 54.506 1.00 37.62 236 ALA A CA 1
ATOM 1777 C C . ALA A 1 236 ? -14.037 23.530 54.287 1.00 37.62 236 ALA A C 1
ATOM 1779 O O . ALA A 1 236 ? -13.163 23.971 53.539 1.00 37.62 236 ALA A O 1
ATOM 1780 N N . ALA A 1 237 ? -14.919 24.302 54.912 1.00 44.62 237 ALA A N 1
ATOM 1781 C CA . ALA A 1 237 ? -14.977 25.748 54.829 1.00 44.62 237 ALA A CA 1
ATOM 1782 C C . ALA A 1 237 ? -13.745 26.439 55.444 1.00 44.62 237 ALA A C 1
ATOM 1784 O O . ALA A 1 237 ? -13.117 25.939 56.376 1.00 44.62 237 ALA A O 1
ATOM 1785 N N . THR A 1 238 ? -13.508 27.655 54.942 1.00 44.12 238 THR A N 1
ATOM 1786 C CA . THR A 1 238 ? -12.667 28.735 55.489 1.00 44.12 238 THR A CA 1
ATOM 1787 C C . THR A 1 238 ? -11.160 28.485 55.568 1.00 44.12 238 THR A C 1
ATOM 1789 O O . THR A 1 238 ? -10.606 28.227 56.630 1.00 44.12 238 THR A O 1
ATOM 1792 N N . ALA A 1 239 ? -10.478 28.719 54.447 1.00 40.16 239 ALA A N 1
ATOM 1793 C CA . ALA A 1 239 ? -9.179 29.381 54.453 1.00 40.16 239 ALA A CA 1
ATOM 1794 C C . ALA A 1 239 ? -9.067 30.263 53.202 1.00 40.16 239 ALA A C 1
ATOM 1796 O O . ALA A 1 239 ? -9.445 29.874 52.099 1.00 40.16 239 ALA A O 1
ATOM 1797 N N . GLU A 1 240 ? -8.628 31.485 53.447 1.00 38.84 240 GLU A N 1
ATOM 1798 C CA . GLU A 1 240 ? -8.474 32.629 52.557 1.00 38.84 240 GLU A CA 1
ATOM 1799 C C . GLU A 1 240 ? -7.874 32.269 51.185 1.00 38.84 240 GLU A C 1
ATOM 1801 O O . GLU A 1 240 ? -6.868 31.568 51.085 1.00 38.84 240 GLU A O 1
ATOM 1806 N N . ALA A 1 241 ? -8.516 32.743 50.114 1.00 40.25 241 ALA A N 1
ATOM 1807 C CA . ALA A 1 241 ? -8.088 32.500 48.744 1.00 40.25 241 ALA A CA 1
ATOM 1808 C C . ALA A 1 241 ? -6.809 33.295 48.416 1.00 40.25 241 ALA A C 1
ATOM 1810 O O . ALA A 1 241 ? -6.837 34.526 48.489 1.00 40.25 241 ALA A O 1
ATOM 1811 N N . PRO A 1 242 ? -5.713 32.656 47.965 1.00 44.44 242 PRO A N 1
ATOM 1812 C CA . PRO A 1 242 ? -4.692 33.365 47.218 1.00 44.44 242 PRO A CA 1
ATOM 1813 C C . PRO A 1 242 ? -5.189 33.599 45.776 1.00 44.44 242 PRO A C 1
ATOM 1815 O O . PRO A 1 242 ? -5.980 32.811 45.247 1.00 44.44 242 PRO A O 1
ATOM 1818 N N . PRO A 1 243 ? -4.758 34.688 45.121 1.00 40.94 243 PRO A N 1
ATOM 1819 C CA . PRO A 1 243 ? -5.280 35.089 43.822 1.00 40.94 243 PRO A CA 1
ATOM 1820 C C . PRO A 1 243 ? -4.959 34.053 42.738 1.00 40.94 243 PRO A C 1
ATOM 1822 O O . PRO A 1 243 ? -3.866 33.483 42.689 1.00 40.94 243 PRO A O 1
ATOM 1825 N N . ILE A 1 244 ? -5.914 33.855 41.825 1.00 53.06 244 ILE A N 1
ATOM 1826 C CA . ILE A 1 244 ? -5.754 33.039 40.620 1.00 53.06 244 ILE A CA 1
ATOM 1827 C C . ILE A 1 244 ? -4.592 33.610 39.798 1.00 53.06 244 ILE A C 1
ATOM 1829 O O . ILE A 1 244 ? -4.729 34.626 39.124 1.00 53.06 244 ILE A O 1
ATOM 1833 N N . THR A 1 245 ? -3.448 32.935 39.827 1.00 45.16 245 THR A N 1
ATOM 1834 C CA . THR A 1 245 ? -2.326 33.171 38.906 1.00 45.16 245 THR A CA 1
ATOM 1835 C C . THR A 1 245 ? -1.902 31.841 38.293 1.00 45.16 245 THR A C 1
ATOM 1837 O O . THR A 1 245 ? -0.794 31.344 38.443 1.00 45.16 245 THR A O 1
ATOM 1840 N N . GLY A 1 246 ? -2.847 31.222 37.585 1.00 47.59 246 GLY A N 1
ATOM 1841 C CA . GLY A 1 246 ? -2.654 29.982 36.838 1.00 47.59 246 GLY A CA 1
ATOM 1842 C C . GLY A 1 246 ? -1.998 30.177 35.471 1.00 47.59 246 GLY A C 1
ATOM 1843 O O . GLY A 1 246 ? -2.408 29.531 34.515 1.00 47.59 246 GLY A O 1
ATOM 1844 N N . VAL A 1 247 ? -0.979 31.030 35.357 1.00 46.94 247 VAL A N 1
ATOM 1845 C CA . VAL A 1 247 ? 0.075 30.804 34.363 1.00 46.94 247 VAL A CA 1
ATOM 1846 C C . VAL A 1 247 ? 1.216 30.215 35.168 1.00 46.94 247 VAL A C 1
ATOM 1848 O O . VAL A 1 247 ? 1.882 30.935 35.906 1.00 46.94 247 VAL A O 1
ATOM 1851 N N . ARG A 1 248 ? 1.419 28.892 35.076 1.00 52.56 248 ARG A N 1
ATOM 1852 C CA . ARG A 1 248 ? 2.652 28.287 35.592 1.00 52.56 248 ARG A CA 1
ATOM 1853 C C . ARG A 1 248 ? 3.807 29.093 34.988 1.00 52.56 248 ARG A C 1
ATOM 1855 O O . ARG A 1 248 ? 3.866 29.165 33.756 1.00 52.56 248 ARG A O 1
ATOM 1862 N N . PRO A 1 249 ? 4.674 29.735 35.792 1.00 52.56 249 PRO A N 1
ATOM 1863 C CA . PRO A 1 249 ? 5.809 30.451 35.234 1.00 52.56 249 PRO A CA 1
ATOM 1864 C C . PRO A 1 249 ? 6.588 29.451 34.381 1.00 52.56 249 PRO A C 1
ATOM 1866 O O . PRO A 1 249 ? 6.814 28.326 34.830 1.00 52.56 249 PRO A O 1
ATOM 1869 N N . LYS A 1 250 ? 6.914 29.823 33.132 1.00 55.56 250 LYS A N 1
ATOM 1870 C CA . LYS A 1 250 ? 7.780 29.029 32.247 1.00 55.56 250 LYS A CA 1
ATOM 1871 C C . LYS A 1 250 ? 9.015 28.663 33.064 1.00 55.56 250 LYS A C 1
ATOM 1873 O O . LYS A 1 250 ? 9.866 29.515 33.307 1.00 55.56 250 LYS A O 1
ATOM 1878 N N . ASP A 1 251 ? 9.078 27.422 33.534 1.00 64.75 251 ASP A N 1
ATOM 1879 C CA . ASP A 1 251 ? 10.184 26.974 34.360 1.00 64.75 251 ASP A CA 1
ATOM 1880 C C . ASP A 1 251 ? 11.431 27.029 33.469 1.00 64.75 251 ASP A C 1
ATOM 1882 O O . ASP A 1 251 ? 11.523 26.325 32.457 1.00 64.75 251 ASP A O 1
ATOM 1886 N N . ALA A 1 252 ? 12.363 27.935 33.776 1.00 62.91 252 ALA A N 1
ATOM 1887 C CA . ALA A 1 252 ? 13.529 28.209 32.934 1.00 62.91 252 ALA A CA 1
ATOM 1888 C C . ALA A 1 252 ? 14.361 26.937 32.686 1.00 62.91 252 ALA A C 1
ATOM 1890 O O . ALA A 1 252 ? 15.017 26.795 31.649 1.00 62.91 252 ALA A O 1
ATOM 1891 N N . ARG A 1 253 ? 14.272 25.976 33.615 1.00 66.38 253 ARG A N 1
ATOM 1892 C CA . ARG A 1 253 ? 14.885 24.648 33.521 1.00 66.38 253 ARG A CA 1
ATOM 1893 C C . ARG A 1 253 ? 14.190 23.754 32.494 1.00 66.38 253 ARG A C 1
ATOM 1895 O O . ARG A 1 253 ? 14.859 22.995 31.799 1.00 66.38 253 ARG A O 1
ATOM 1902 N N . GLN A 1 254 ? 12.869 23.854 32.364 1.00 76.75 254 GLN A N 1
ATOM 1903 C CA . GLN A 1 254 ? 12.094 23.098 31.381 1.00 76.75 254 GLN A CA 1
ATOM 1904 C C . GLN A 1 254 ? 12.345 23.621 29.961 1.00 76.75 254 GLN A C 1
ATOM 1906 O O . GLN A 1 254 ? 12.546 22.821 29.050 1.00 76.75 254 GLN A O 1
ATOM 1911 N N . PHE A 1 255 ? 12.454 24.944 29.791 1.00 78.69 255 PHE A N 1
ATOM 1912 C CA . PHE A 1 255 ? 12.848 25.552 28.514 1.00 78.69 255 PHE A CA 1
ATOM 1913 C C . PHE A 1 255 ? 14.232 25.079 28.051 1.00 78.69 255 PHE A C 1
ATOM 1915 O O . PHE A 1 255 ? 14.378 24.670 26.902 1.00 78.69 255 PHE A O 1
ATOM 1922 N N . GLY A 1 256 ? 15.230 25.070 28.946 1.00 79.12 256 GLY A N 1
ATOM 1923 C CA . GLY A 1 256 ? 16.581 24.605 28.609 1.00 79.12 256 GLY A CA 1
ATOM 1924 C C . GLY A 1 256 ? 16.595 23.165 28.090 1.00 79.12 256 GLY A C 1
ATOM 1925 O O . GLY A 1 256 ? 17.179 22.890 27.045 1.00 79.12 256 GLY A O 1
ATOM 1926 N N . ARG A 1 257 ? 15.858 22.266 28.756 1.00 78.62 257 ARG A N 1
ATOM 1927 C CA . ARG A 1 257 ? 15.748 20.857 28.343 1.00 78.62 257 ARG A CA 1
ATOM 1928 C C . ARG A 1 257 ? 15.063 20.683 26.987 1.00 78.62 257 ARG A C 1
ATOM 1930 O O . ARG A 1 257 ? 15.475 19.824 26.214 1.00 78.62 257 ARG A O 1
ATOM 1937 N N . CYS A 1 258 ? 14.029 21.473 26.700 1.00 80.69 258 CYS A N 1
ATOM 1938 C CA . CYS A 1 258 ? 13.350 21.439 25.405 1.00 80.69 258 CYS A CA 1
ATOM 1939 C C . CYS A 1 258 ? 14.241 21.985 24.281 1.00 80.69 258 CYS A C 1
ATOM 1941 O O . CYS A 1 258 ? 14.320 21.363 23.225 1.00 80.69 258 CYS A O 1
ATOM 1943 N N . ALA A 1 259 ? 14.947 23.094 24.521 1.00 82.12 259 ALA A N 1
ATOM 1944 C CA . ALA A 1 259 ? 15.861 23.688 23.547 1.00 82.12 259 ALA A CA 1
ATOM 1945 C C . ALA A 1 259 ? 17.007 22.728 23.185 1.00 82.12 259 ALA A C 1
ATOM 1947 O O . ALA A 1 259 ? 17.312 22.549 22.010 1.00 82.12 259 ALA A O 1
ATOM 1948 N N . ASP A 1 260 ? 17.576 22.030 24.171 1.00 80.38 260 ASP A N 1
ATOM 1949 C CA . ASP A 1 260 ? 18.659 21.067 23.936 1.00 80.38 260 ASP A CA 1
ATOM 1950 C C . ASP A 1 260 ? 18.248 19.877 23.073 1.00 80.38 260 ASP A C 1
ATOM 1952 O O . ASP A 1 260 ? 19.045 19.386 22.271 1.00 80.38 260 ASP A O 1
ATOM 1956 N N . LEU A 1 261 ? 16.998 19.432 23.206 1.00 81.38 261 LEU A N 1
ATOM 1957 C CA . LEU A 1 261 ? 16.456 18.351 22.390 1.00 81.38 261 LEU A CA 1
ATOM 1958 C C . LEU A 1 261 ? 16.294 18.791 20.929 1.00 81.38 261 LEU A C 1
ATOM 1960 O O . LEU A 1 261 ? 16.687 18.053 20.026 1.00 81.38 261 LEU A O 1
ATOM 1964 N N . VAL A 1 262 ? 15.788 20.007 20.700 1.00 80.06 262 VAL A N 1
ATOM 1965 C CA . VAL A 1 262 ? 15.637 20.590 19.355 1.00 80.06 262 VAL A CA 1
ATOM 1966 C C . VAL A 1 262 ? 17.002 20.801 18.700 1.00 80.06 262 VAL A C 1
ATOM 1968 O O . VAL A 1 262 ? 17.222 20.359 17.575 1.00 80.06 262 VAL A O 1
ATOM 1971 N N . PHE A 1 263 ? 17.966 21.373 19.425 1.00 83.75 263 PHE A N 1
ATOM 1972 C CA . PHE A 1 263 ? 19.328 21.571 18.923 1.00 83.75 263 PHE A CA 1
ATOM 1973 C C . PHE A 1 263 ? 20.048 20.266 18.591 1.00 83.75 263 PHE A C 1
ATOM 1975 O O . PHE A 1 263 ? 20.882 20.244 17.690 1.00 83.75 263 PHE A O 1
ATOM 1982 N N . GLY A 1 264 ? 19.740 19.177 19.300 1.00 75.56 264 GLY A N 1
ATOM 1983 C CA . GLY A 1 264 ? 20.255 17.851 18.969 1.00 75.56 264 GLY A CA 1
ATOM 1984 C C . GLY A 1 264 ? 19.800 17.379 17.586 1.00 75.56 264 GLY A C 1
ATOM 1985 O O . GLY A 1 264 ? 20.611 16.841 16.834 1.00 75.56 264 GLY A O 1
ATOM 1986 N N . GLN A 1 265 ? 18.537 17.632 17.231 1.00 72.19 265 GLN A N 1
ATOM 1987 C CA . GLN A 1 265 ? 17.955 17.215 15.951 1.00 72.19 265 GLN A CA 1
ATOM 1988 C C . GLN A 1 265 ? 18.279 18.171 14.794 1.00 72.19 265 GLN A C 1
ATOM 1990 O O . GLN A 1 265 ? 18.460 17.719 13.668 1.00 72.19 265 GLN A O 1
ATOM 1995 N N . GLU A 1 266 ? 18.412 19.472 15.065 1.00 66.94 266 GLU A N 1
ATOM 1996 C CA . GLU A 1 266 ? 18.634 20.516 14.048 1.00 66.94 266 GLU A CA 1
ATOM 1997 C C . GLU A 1 266 ? 20.090 21.018 13.980 1.00 66.94 266 GLU A C 1
ATOM 1999 O O . GLU A 1 266 ? 20.376 22.097 13.456 1.00 66.94 266 GLU A O 1
ATOM 2004 N N . SER A 1 267 ? 21.037 20.239 14.513 1.00 59.34 267 SER A N 1
ATOM 2005 C CA . SER A 1 267 ? 22.471 20.579 14.508 1.00 59.34 267 SER A CA 1
ATOM 2006 C C . SER A 1 267 ? 23.122 20.511 13.121 1.00 59.34 267 SER A C 1
ATOM 2008 O O . SER A 1 267 ? 24.171 21.120 12.908 1.00 59.34 267 SER A O 1
ATOM 2010 N N . ALA A 1 268 ? 22.509 19.812 12.161 1.00 58.00 268 ALA A N 1
ATOM 2011 C CA . ALA A 1 268 ? 22.979 19.790 10.783 1.00 58.00 268 ALA A CA 1
ATOM 2012 C C . ALA A 1 268 ? 22.641 21.121 10.095 1.00 58.00 268 ALA A C 1
ATOM 2014 O O . ALA A 1 268 ? 21.473 21.431 9.863 1.00 58.00 268 ALA A O 1
ATOM 2015 N N . ALA A 1 269 ? 23.666 21.908 9.757 1.00 56.50 269 ALA A N 1
ATOM 2016 C CA . ALA A 1 269 ? 23.501 23.084 8.910 1.00 56.50 269 ALA A CA 1
ATOM 2017 C C . ALA A 1 269 ? 22.891 22.649 7.568 1.00 56.50 269 ALA A C 1
ATOM 2019 O O . ALA A 1 269 ? 23.519 21.926 6.793 1.00 56.50 269 ALA A O 1
ATOM 2020 N N . VAL A 1 270 ? 21.648 23.055 7.307 1.00 56.47 270 VAL A N 1
ATOM 2021 C CA . VAL A 1 270 ? 20.984 22.751 6.038 1.00 56.47 270 VAL A CA 1
ATOM 2022 C C . VAL A 1 270 ? 21.578 23.677 4.972 1.00 56.47 270 VAL A C 1
ATOM 2024 O O . VAL A 1 270 ? 21.537 24.899 5.153 1.00 56.47 270 VAL A O 1
ATOM 2027 N N . PRO A 1 271 ? 22.144 23.146 3.872 1.00 54.09 271 PRO A N 1
ATOM 2028 C CA . PRO A 1 271 ? 22.679 23.986 2.813 1.00 54.09 271 PRO A CA 1
ATOM 2029 C C . PRO A 1 271 ? 21.564 24.805 2.154 1.00 54.09 271 PRO A C 1
ATOM 2031 O O . PRO A 1 271 ? 20.440 24.337 1.964 1.00 54.09 271 PRO A O 1
ATOM 2034 N N . LEU A 1 272 ? 21.910 26.044 1.803 1.00 52.72 272 LEU A N 1
ATOM 2035 C CA . LEU A 1 272 ? 21.056 27.011 1.119 1.00 52.72 272 LEU A CA 1
ATOM 2036 C C . LEU A 1 272 ? 20.383 26.388 -0.112 1.00 52.72 272 LEU A C 1
ATOM 2038 O O . LEU A 1 272 ? 21.060 26.005 -1.065 1.00 52.72 272 LEU A O 1
ATOM 2042 N N . ARG A 1 273 ? 19.048 26.328 -0.129 1.00 44.09 273 ARG A N 1
ATOM 2043 C CA . ARG A 1 273 ? 18.279 26.015 -1.340 1.00 44.09 273 ARG A CA 1
ATOM 2044 C C . ARG A 1 273 ? 17.412 27.216 -1.709 1.00 44.09 273 ARG A C 1
ATOM 2046 O O . ARG A 1 273 ? 16.429 27.488 -1.031 1.00 44.09 273 ARG A O 1
ATOM 2053 N N . GLY A 1 274 ? 17.788 27.907 -2.787 1.00 45.91 274 GLY A N 1
ATOM 2054 C CA . GLY A 1 274 ? 17.070 29.056 -3.357 1.00 45.91 274 GLY A CA 1
ATOM 2055 C C . GLY A 1 274 ? 17.961 30.292 -3.531 1.00 45.91 274 GLY A C 1
ATOM 2056 O O . GLY A 1 274 ? 18.858 30.521 -2.723 1.00 45.91 274 GLY A O 1
ATOM 2057 N N . ALA A 1 275 ? 17.719 31.071 -4.590 1.00 45.41 275 ALA A N 1
ATOM 2058 C CA . ALA A 1 275 ? 18.541 32.212 -5.018 1.00 45.41 275 ALA A CA 1
ATOM 2059 C C . ALA A 1 275 ? 18.571 33.403 -4.034 1.00 45.41 275 ALA A C 1
ATOM 2061 O O . ALA A 1 275 ? 19.421 34.275 -4.177 1.00 45.41 275 ALA A O 1
ATOM 2062 N N . ASP A 1 276 ? 17.716 33.400 -3.006 1.00 53.78 276 ASP A N 1
ATOM 2063 C CA . ASP A 1 276 ? 17.532 34.541 -2.098 1.00 53.78 276 ASP A CA 1
ATOM 2064 C C . ASP A 1 276 ? 18.175 34.356 -0.712 1.00 53.78 276 ASP A C 1
ATOM 2066 O O . ASP A 1 276 ? 17.983 35.180 0.176 1.00 53.78 276 ASP A O 1
ATOM 2070 N N . GLY A 1 277 ? 18.921 33.270 -0.467 1.00 55.25 277 GLY A N 1
ATOM 2071 C CA . GLY A 1 277 ? 19.684 33.102 0.783 1.00 55.25 277 GLY A CA 1
ATOM 2072 C C . GLY A 1 277 ? 18.855 32.875 2.068 1.00 55.25 277 GLY A C 1
ATOM 2073 O O . GLY A 1 277 ? 19.411 32.495 3.097 1.00 55.25 277 GLY A O 1
ATOM 2074 N N . ASP A 1 278 ? 17.529 33.042 2.020 1.00 55.88 278 ASP A N 1
ATOM 2075 C CA . ASP A 1 278 ? 16.631 33.098 3.193 1.00 55.88 278 ASP A CA 1
ATOM 2076 C C . ASP A 1 278 ? 16.333 31.720 3.837 1.00 55.88 278 ASP A C 1
ATOM 2078 O O . ASP A 1 278 ? 15.600 31.601 4.822 1.00 55.88 278 ASP A O 1
ATOM 2082 N N . GLY A 1 279 ? 16.906 30.650 3.276 1.00 59.78 279 GLY A N 1
ATOM 2083 C CA . GLY A 1 279 ? 16.736 29.267 3.731 1.00 59.78 279 GLY A CA 1
ATOM 2084 C C . GLY A 1 279 ? 17.814 28.757 4.693 1.00 59.78 279 GLY A C 1
ATOM 2085 O O . GLY A 1 279 ? 17.650 27.667 5.238 1.00 59.78 279 GLY A O 1
ATOM 2086 N N . ALA A 1 280 ? 18.907 29.501 4.908 1.00 68.19 280 ALA A N 1
ATOM 2087 C CA . ALA A 1 280 ? 19.989 29.061 5.793 1.00 68.19 280 ALA A CA 1
ATOM 2088 C C . ALA A 1 280 ? 19.536 29.077 7.254 1.00 68.19 280 ALA A C 1
ATOM 2090 O O . ALA A 1 280 ? 19.110 30.113 7.777 1.00 68.19 280 ALA A O 1
ATOM 2091 N N . ARG A 1 281 ? 19.656 27.919 7.912 1.00 75.25 281 ARG A N 1
ATOM 2092 C CA . ARG A 1 281 ? 19.330 27.733 9.327 1.00 75.25 281 ARG A CA 1
ATOM 2093 C C . ARG A 1 281 ? 20.407 26.913 10.020 1.00 75.25 281 ARG A C 1
ATOM 2095 O O . ARG A 1 281 ? 20.911 25.942 9.454 1.00 75.25 281 ARG A O 1
ATOM 2102 N N . HIS A 1 282 ? 20.716 27.287 11.253 1.00 78.75 282 HIS A N 1
ATOM 2103 C CA . HIS A 1 282 ? 21.550 26.501 12.154 1.00 78.75 282 HIS A CA 1
ATOM 2104 C C . HIS A 1 282 ? 20.909 26.505 13.540 1.00 78.75 282 HIS A C 1
ATOM 2106 O O . HIS A 1 282 ? 20.472 27.561 13.999 1.00 78.75 282 HIS A O 1
ATOM 2112 N N . LEU A 1 283 ? 20.796 25.333 14.181 1.00 78.75 283 LEU A N 1
ATOM 2113 C CA . LEU A 1 283 ? 20.116 25.179 15.479 1.00 78.75 283 LEU A CA 1
ATOM 2114 C C . LEU A 1 283 ? 18.661 25.701 15.463 1.00 78.75 283 LEU A C 1
ATOM 2116 O O . LEU A 1 283 ? 18.178 26.241 16.455 1.00 78.75 283 LEU A O 1
ATOM 2120 N N . GLY A 1 284 ? 17.992 25.600 14.310 1.00 76.00 284 GLY A N 1
ATOM 2121 C CA . GLY A 1 284 ? 16.635 26.118 14.095 1.00 76.00 284 GLY A CA 1
ATOM 2122 C C . GLY A 1 284 ? 16.525 27.628 13.884 1.00 76.00 284 GLY A C 1
ATOM 2123 O O . GLY A 1 284 ? 15.445 28.121 13.559 1.00 76.00 284 GLY A O 1
ATOM 2124 N N . ILE A 1 285 ? 17.629 28.372 13.993 1.00 82.88 285 ILE A N 1
ATOM 2125 C CA . ILE A 1 285 ? 17.648 29.831 13.849 1.00 82.88 285 ILE A CA 1
ATOM 2126 C C . ILE A 1 285 ? 17.921 30.216 12.390 1.00 82.88 285 ILE A C 1
ATOM 2128 O O . ILE A 1 285 ? 18.958 29.825 11.845 1.00 82.88 285 ILE A O 1
ATOM 2132 N N . PRO A 1 286 ? 17.033 30.986 11.729 1.00 85.56 286 PRO A N 1
ATOM 2133 C CA . PRO A 1 286 ? 17.293 31.508 10.394 1.00 85.56 286 PRO A CA 1
ATOM 2134 C C . PRO A 1 286 ? 18.235 32.716 10.429 1.00 85.56 286 PRO A C 1
ATOM 2136 O O . PRO A 1 286 ? 18.219 33.505 11.377 1.00 85.56 286 PRO A O 1
ATOM 2139 N N . LEU A 1 287 ? 18.994 32.915 9.347 1.00 82.81 287 LEU A N 1
ATOM 2140 C CA . LEU A 1 287 ? 19.970 34.007 9.217 1.00 82.81 287 LEU A CA 1
ATOM 2141 C C . LEU A 1 287 ? 19.390 35.387 9.576 1.00 82.81 287 LEU A C 1
ATOM 2143 O O . LEU A 1 287 ? 20.013 36.152 10.309 1.00 82.81 287 LEU A O 1
ATOM 2147 N N . LYS A 1 288 ? 18.166 35.683 9.123 1.00 83.06 288 LYS A N 1
ATOM 2148 C CA . LYS A 1 288 ? 17.469 36.947 9.415 1.00 83.06 288 LYS A CA 1
ATOM 2149 C C . LYS A 1 288 ? 17.181 37.170 10.897 1.00 83.06 288 LYS A C 1
ATOM 2151 O O . LYS A 1 288 ? 17.258 38.299 11.366 1.00 83.06 288 LYS A O 1
ATOM 2156 N N . MET A 1 289 ? 16.874 36.106 11.636 1.00 83.88 289 MET A N 1
ATOM 2157 C CA . MET A 1 289 ? 16.602 36.190 13.070 1.00 83.88 289 MET A CA 1
ATOM 2158 C C . MET A 1 289 ? 17.901 36.430 13.842 1.00 83.88 289 MET A C 1
ATOM 2160 O O . MET A 1 289 ? 17.919 37.236 14.766 1.00 83.88 289 MET A O 1
ATOM 2164 N N . LEU A 1 290 ? 19.004 35.813 13.407 1.00 85.00 290 LEU A N 1
ATOM 2165 C CA . LEU A 1 290 ? 20.325 36.082 13.971 1.00 85.00 290 LEU A CA 1
ATOM 2166 C C . LEU A 1 290 ? 20.794 37.518 13.686 1.00 85.00 290 LEU A C 1
ATOM 2168 O O . LEU A 1 290 ? 21.304 38.186 14.582 1.00 85.00 290 LEU A O 1
ATOM 2172 N N . ALA A 1 291 ? 20.589 38.013 12.463 1.00 85.00 291 ALA A N 1
ATOM 2173 C CA . ALA A 1 291 ? 20.911 39.391 12.096 1.00 85.00 291 ALA A CA 1
ATOM 2174 C C . ALA A 1 291 ? 20.071 40.411 12.881 1.00 85.00 291 ALA A C 1
ATOM 2176 O O . ALA A 1 291 ? 20.607 41.404 13.369 1.00 85.00 291 ALA A O 1
ATOM 2177 N N . ALA A 1 292 ? 18.776 40.136 13.070 1.00 85.50 292 ALA A N 1
ATOM 2178 C CA . ALA A 1 292 ? 17.894 40.964 13.889 1.00 85.50 292 ALA A CA 1
ATOM 2179 C C . ALA A 1 292 ? 18.322 40.986 15.365 1.00 85.50 292 ALA A C 1
ATOM 2181 O O . ALA A 1 292 ? 18.314 42.047 15.981 1.00 85.50 292 ALA A O 1
ATOM 2182 N N . PHE A 1 293 ? 18.744 39.844 15.916 1.00 86.19 293 PHE A N 1
ATOM 2183 C CA . PHE A 1 293 ? 19.219 39.756 17.298 1.00 86.19 293 PHE A CA 1
ATOM 2184 C C . PHE A 1 293 ? 20.553 40.483 17.514 1.00 86.19 293 PHE A C 1
ATOM 2186 O O . PHE A 1 293 ? 20.706 41.214 18.488 1.00 86.19 293 PHE A O 1
ATOM 2193 N N . ARG A 1 294 ? 21.514 40.322 16.594 1.00 86.00 294 ARG A N 1
ATOM 2194 C CA . ARG A 1 294 ? 22.834 40.973 16.685 1.00 86.00 294 ARG A CA 1
ATOM 2195 C C . ARG A 1 294 ? 22.820 42.448 16.264 1.00 86.00 294 ARG A C 1
ATOM 2197 O O . ARG A 1 294 ? 23.802 43.147 16.493 1.00 86.00 294 ARG A O 1
ATOM 2204 N N . GLY A 1 295 ? 21.747 42.917 15.621 1.00 82.38 295 GLY A N 1
ATOM 2205 C CA . GLY A 1 295 ? 21.618 44.293 15.126 1.00 82.38 295 GLY A CA 1
ATOM 2206 C C . GLY A 1 295 ? 22.566 44.642 13.971 1.00 82.38 295 GLY A C 1
ATOM 2207 O O . GLY A 1 295 ? 22.729 45.815 13.643 1.00 82.38 295 GLY A O 1
ATOM 2208 N N . VAL A 1 296 ? 23.199 43.641 13.355 1.00 82.38 296 VAL A N 1
ATOM 2209 C CA . VAL A 1 296 ? 24.163 43.788 12.256 1.00 82.38 296 VAL A CA 1
ATOM 2210 C C . VAL A 1 296 ? 23.899 42.733 11.181 1.00 82.38 296 VAL A C 1
ATOM 2212 O O . VAL A 1 296 ? 23.384 41.658 11.498 1.00 82.38 296 VAL A O 1
ATOM 2215 N N . PRO A 1 297 ? 24.245 42.990 9.906 1.00 80.38 297 PRO A N 1
ATOM 2216 C CA . PRO A 1 297 ? 24.166 41.967 8.870 1.00 80.38 297 PRO A CA 1
ATOM 2217 C C . PRO A 1 297 ? 25.117 40.806 9.197 1.00 80.38 297 PRO A C 1
ATOM 2219 O O . PRO A 1 297 ? 26.294 41.014 9.489 1.00 80.38 297 PRO A O 1
ATOM 2222 N N . VAL A 1 298 ? 24.603 39.576 9.147 1.00 80.12 298 VAL A N 1
ATOM 2223 C CA . VAL A 1 298 ? 25.353 38.350 9.465 1.00 80.12 298 VAL A CA 1
ATOM 2224 C C . VAL A 1 298 ? 25.519 37.518 8.198 1.00 80.12 298 VAL A C 1
ATOM 2226 O O . VAL A 1 298 ? 24.585 37.388 7.409 1.00 80.12 298 VAL A O 1
ATOM 2229 N N . THR A 1 299 ? 26.710 36.953 7.995 1.00 80.19 299 THR A N 1
ATOM 2230 C CA . THR A 1 299 ? 27.002 36.056 6.869 1.00 80.19 299 THR A CA 1
ATOM 2231 C C . THR A 1 299 ? 26.590 34.611 7.184 1.00 80.19 299 THR A C 1
ATOM 2233 O O . THR A 1 299 ? 26.472 34.242 8.356 1.00 80.19 299 THR A O 1
ATOM 2236 N N . PRO A 1 300 ? 26.417 33.743 6.170 1.00 75.06 300 PRO A N 1
ATOM 2237 C CA . PRO A 1 300 ? 26.158 32.315 6.383 1.00 75.06 300 PRO A CA 1
ATOM 2238 C C . PRO A 1 300 ? 27.233 31.610 7.229 1.00 75.06 300 PRO A C 1
ATOM 2240 O O . PRO A 1 300 ? 26.923 30.699 7.990 1.00 75.06 300 PRO A O 1
ATOM 2243 N N . GLU A 1 301 ? 28.486 32.057 7.150 1.00 73.94 301 GLU A N 1
ATOM 2244 C CA . GLU A 1 301 ? 29.590 31.586 8.001 1.00 73.94 301 GLU A CA 1
ATOM 2245 C C . GLU A 1 301 ? 29.391 32.023 9.461 1.00 73.94 301 GLU A C 1
ATOM 2247 O O . GLU A 1 301 ? 29.580 31.241 10.391 1.00 73.94 301 GLU A O 1
ATOM 2252 N N . GLY A 1 302 ? 28.913 33.253 9.674 1.00 74.00 302 GLY A N 1
ATOM 2253 C CA . GLY A 1 302 ? 28.538 33.761 10.994 1.00 74.00 302 GLY A CA 1
ATOM 2254 C C . GLY A 1 302 ? 27.363 33.018 11.641 1.00 74.00 302 GLY A C 1
ATOM 2255 O O . GLY A 1 302 ? 27.250 33.037 12.867 1.00 74.00 302 GLY A O 1
ATOM 2256 N N . LEU A 1 303 ? 26.525 32.350 10.839 1.00 78.50 303 LEU A N 1
ATOM 2257 C CA . LEU A 1 303 ? 25.442 31.473 11.295 1.00 78.50 303 LEU A CA 1
ATOM 2258 C C . LEU A 1 303 ? 25.950 30.085 11.715 1.00 78.50 303 LEU A C 1
ATOM 2260 O O . LEU A 1 303 ? 25.415 29.505 12.654 1.00 78.50 303 LEU A O 1
ATOM 2264 N N . GLN A 1 304 ? 26.995 29.564 11.065 1.00 78.12 304 GLN A N 1
ATOM 2265 C CA . GLN A 1 304 ? 27.633 28.297 11.459 1.00 78.12 304 GLN A CA 1
ATOM 2266 C C . GLN A 1 304 ? 28.392 28.418 12.787 1.00 78.12 304 GLN A C 1
ATOM 2268 O O . GLN A 1 304 ? 28.516 27.442 13.518 1.00 78.12 304 GLN A O 1
ATOM 2273 N N . ASN A 1 305 ? 28.846 29.628 13.123 1.00 81.75 305 ASN A N 1
ATOM 2274 C CA . ASN A 1 305 ? 29.501 29.936 14.396 1.00 81.75 305 ASN A CA 1
ATOM 2275 C C . ASN A 1 305 ? 28.513 30.265 15.535 1.00 81.75 305 ASN A C 1
ATOM 2277 O O . ASN A 1 305 ? 28.936 30.717 16.600 1.00 81.75 305 ASN A O 1
ATOM 2281 N N . LEU A 1 306 ? 27.203 30.088 15.325 1.00 82.81 306 LEU A N 1
ATOM 2282 C CA . LEU A 1 306 ? 26.184 30.342 16.344 1.00 82.81 306 LEU A CA 1
ATOM 2283 C C . LEU A 1 306 ? 26.303 29.329 17.491 1.00 82.81 306 LEU A C 1
ATOM 2285 O O . LEU A 1 306 ? 26.209 28.118 17.290 1.00 82.81 306 LEU A O 1
ATOM 2289 N N . THR A 1 307 ? 26.473 29.829 18.715 1.00 85.00 307 THR A N 1
ATOM 2290 C CA . THR A 1 307 ? 26.553 28.972 19.904 1.00 85.00 307 THR A CA 1
ATOM 2291 C C . THR A 1 307 ? 25.162 28.565 20.390 1.00 85.00 307 THR A C 1
ATOM 2293 O O . THR A 1 307 ? 24.171 29.264 20.172 1.00 85.00 307 THR A O 1
ATOM 2296 N N . ARG A 1 308 ? 25.072 27.435 21.104 1.00 83.31 308 ARG A N 1
ATOM 2297 C CA . ARG A 1 308 ? 23.800 26.982 21.695 1.00 83.31 308 ARG A CA 1
ATOM 2298 C C . ARG A 1 308 ? 23.257 27.964 22.726 1.00 83.31 308 ARG A C 1
ATOM 2300 O O . ARG A 1 308 ? 22.047 28.121 22.815 1.00 83.31 308 ARG A O 1
ATOM 2307 N N . ASP A 1 309 ? 24.124 28.622 23.490 1.00 83.81 309 ASP A N 1
ATOM 2308 C CA . ASP A 1 309 ? 23.690 29.585 24.504 1.00 83.81 309 ASP A CA 1
ATOM 2309 C C . ASP A 1 309 ? 23.103 30.846 23.867 1.00 83.81 309 ASP A C 1
ATOM 2311 O O . ASP A 1 309 ? 22.021 31.277 24.260 1.00 83.81 309 ASP A O 1
ATOM 2315 N N . GLU A 1 310 ? 23.727 31.348 22.803 1.00 84.12 310 GLU A N 1
ATOM 2316 C CA . GLU A 1 310 ? 23.194 32.462 22.017 1.00 84.12 310 GLU A CA 1
ATOM 2317 C C . GLU A 1 310 ? 21.872 32.085 21.322 1.00 84.12 310 GLU A C 1
ATOM 2319 O O . GLU A 1 310 ? 20.897 32.831 21.382 1.00 84.12 310 GLU A O 1
ATOM 2324 N N . ALA A 1 311 ? 21.772 30.878 20.753 1.00 84.19 311 ALA A N 1
ATOM 2325 C CA . ALA A 1 311 ? 20.519 30.377 20.184 1.00 84.19 311 ALA A CA 1
ATOM 2326 C C . ALA A 1 311 ? 19.391 30.272 21.232 1.00 84.19 311 ALA A C 1
ATOM 2328 O O . ALA A 1 311 ? 18.232 30.559 20.925 1.00 84.19 311 ALA A O 1
ATOM 2329 N N . ARG A 1 312 ? 19.704 29.907 22.487 1.00 86.06 312 ARG A N 1
ATOM 2330 C CA . ARG A 1 312 ? 18.717 29.905 23.585 1.00 86.06 312 ARG A CA 1
ATOM 2331 C C . ARG A 1 312 ? 18.231 31.308 23.907 1.00 86.06 312 ARG A C 1
ATOM 2333 O O . ARG A 1 312 ? 17.051 31.461 24.200 1.00 86.06 312 ARG A O 1
ATOM 2340 N N . GLU A 1 313 ? 19.105 32.308 23.896 1.00 84.25 313 GLU A N 1
ATOM 2341 C CA . GLU A 1 313 ? 18.703 33.696 24.140 1.00 84.25 313 GLU A CA 1
ATOM 2342 C C . GLU A 1 313 ? 17.798 34.222 23.027 1.00 84.25 313 GLU A C 1
ATOM 2344 O O . GLU A 1 313 ? 16.746 34.793 23.320 1.00 84.25 313 GLU A O 1
ATOM 2349 N N . ILE A 1 314 ? 18.122 33.911 21.770 1.00 83.94 314 ILE A N 1
ATOM 2350 C CA . ILE A 1 314 ? 17.285 34.246 20.612 1.00 83.94 314 ILE A CA 1
ATOM 2351 C C . ILE A 1 314 ? 15.883 33.628 20.745 1.00 83.94 314 ILE A C 1
ATOM 2353 O O . ILE A 1 314 ? 14.888 34.326 20.553 1.00 83.94 314 ILE A O 1
ATOM 2357 N N . LEU A 1 315 ? 15.785 32.351 21.132 1.00 82.06 315 LEU A N 1
ATOM 2358 C CA . LEU A 1 315 ? 14.505 31.649 21.336 1.00 82.06 315 LEU A CA 1
ATOM 2359 C C . LEU A 1 315 ? 13.760 32.049 22.617 1.00 82.06 315 LEU A C 1
ATOM 2361 O O . LEU A 1 315 ? 12.596 31.698 22.779 1.00 82.06 315 LEU A O 1
ATOM 2365 N N . ARG A 1 316 ? 14.416 32.720 23.569 1.00 81.00 316 ARG A N 1
ATOM 2366 C CA . ARG A 1 316 ? 13.726 33.301 24.732 1.00 81.00 316 ARG A CA 1
ATOM 2367 C C . ARG A 1 316 ? 13.089 34.642 24.397 1.00 81.00 316 ARG A C 1
ATOM 2369 O O . ARG A 1 316 ? 12.078 34.979 25.007 1.00 81.00 316 ARG A O 1
ATOM 2376 N N . GLY A 1 317 ? 13.710 35.401 23.494 1.00 72.50 317 GLY A N 1
ATOM 2377 C CA . GLY A 1 317 ? 13.256 36.727 23.079 1.00 72.50 317 GLY A CA 1
ATOM 2378 C C . GLY A 1 317 ? 12.185 36.734 21.983 1.00 72.50 317 GLY A C 1
ATOM 2379 O O . GLY A 1 317 ? 11.628 37.796 21.723 1.00 72.50 317 GLY A O 1
ATOM 2380 N N . ASN A 1 318 ? 11.900 35.584 21.361 1.00 65.56 318 ASN A N 1
ATOM 2381 C CA . ASN A 1 318 ? 10.897 35.395 20.302 1.00 65.56 318 ASN A CA 1
ATOM 2382 C C . ASN A 1 318 ? 9.861 34.343 20.712 1.00 65.56 318 ASN A C 1
ATOM 2384 O O . ASN A 1 318 ? 8.693 34.480 20.289 1.00 65.56 318 ASN A O 1
#